Protein AF-A0A3A8ICN8-F1 (afdb_monomer_lite)

Sequence (338 aa):
MVHGEGKSIIVPDVLFLGESGDKWFQPLAFMPCLLLKTEDDVFGTVWIDIAGGATVRVNFRSSGLIGAFADGSQLFRCAILGPADVESYATGDAYGVSSGCPMLRLFHHANEEAISGIKTDSSFRPSTWNIQGNKTLANVGYAYLTSLDRIKCDEDLKRIAMASDRKIHLQVDGFAPPFLLLPGWEETYRNQILTLEVYRQSTQERQFTLPLAVEAAAVSPAHLFFHRPTTGIPFYEVCHPFIFRVGVQAGERIHFAQGEVRLLPLKAKFFDYVVVGDAQTTKGLAAPYDEEDTDQIMKIERLPEGKTMLDFWFENGNADLFSGKPLEWMHFGPSRTS

Radius of gyration: 20.04 Å; chains: 1; bounding box: 54×50×52 Å

Structure (mmCIF, N/CA/C/O backbone):
data_AF-A0A3A8ICN8-F1
#
_entry.id   AF-A0A3A8ICN8-F1
#
loop_
_atom_site.group_PDB
_atom_site.id
_atom_site.type_symbol
_atom_site.label_atom_id
_atom_site.label_alt_id
_atom_site.label_comp_id
_atom_site.label_asym_id
_atom_site.label_entity_id
_atom_site.label_seq_id
_atom_site.pdbx_PDB_ins_code
_atom_site.Cartn_x
_atom_site.Cartn_y
_atom_site.Cartn_z
_atom_site.occupancy
_atom_site.B_iso_or_equiv
_atom_site.auth_seq_id
_atom_site.auth_comp_id
_atom_site.auth_asym_id
_atom_site.auth_atom_id
_atom_site.pdbx_PDB_model_num
ATOM 1 N N . MET A 1 1 ? 5.508 -11.099 -4.239 1.00 93.62 1 MET A N 1
ATOM 2 C CA . MET A 1 1 ? 5.434 -10.975 -5.718 1.00 93.62 1 MET A CA 1
ATOM 3 C C . MET A 1 1 ? 4.000 -11.227 -6.151 1.00 93.62 1 MET A C 1
ATOM 5 O O . MET A 1 1 ? 3.328 -12.024 -5.505 1.00 93.62 1 MET A O 1
ATOM 9 N N . VAL A 1 2 ? 3.531 -10.549 -7.199 1.00 96.31 2 VAL A N 1
ATOM 10 C CA . VAL A 1 2 ? 2.167 -10.711 -7.723 1.00 96.31 2 VAL A CA 1
ATOM 11 C C . VAL A 1 2 ? 2.173 -10.922 -9.239 1.00 96.31 2 VAL A C 1
ATOM 13 O O . VAL A 1 2 ? 3.054 -10.415 -9.939 1.00 96.31 2 VAL A O 1
ATOM 16 N N . HIS A 1 3 ? 1.184 -11.659 -9.742 1.00 96.25 3 HIS A N 1
ATOM 17 C CA . HIS A 1 3 ? 1.052 -12.076 -11.141 1.00 96.25 3 HIS A CA 1
ATOM 18 C C . HIS A 1 3 ? -0.240 -11.547 -11.746 1.00 96.25 3 HIS A C 1
ATOM 20 O O . HIS A 1 3 ? -1.298 -11.686 -11.149 1.00 96.25 3 HIS A O 1
ATOM 26 N N . GLY A 1 4 ? -0.165 -10.968 -12.934 1.00 93.88 4 GLY A N 1
ATOM 27 C CA . GLY A 1 4 ? -1.310 -10.567 -13.743 1.00 93.88 4 GLY A CA 1
ATOM 28 C C . GLY A 1 4 ? -1.201 -11.185 -15.129 1.00 93.88 4 GLY A C 1
ATOM 29 O O . GLY A 1 4 ? -0.237 -11.890 -15.438 1.00 93.88 4 GLY A O 1
ATOM 30 N N . GLU A 1 5 ? -2.165 -10.893 -15.991 1.00 89.44 5 GLU A N 1
ATOM 31 C CA . GLU A 1 5 ? -2.099 -11.343 -17.378 1.00 89.44 5 GLU A CA 1
ATOM 32 C C . GLU A 1 5 ? -0.860 -10.755 -18.081 1.00 89.44 5 GLU A C 1
ATOM 34 O O . GLU A 1 5 ? -0.667 -9.539 -18.141 1.00 89.44 5 GLU A O 1
ATOM 39 N N . GLY A 1 6 ? 0.028 -11.635 -18.556 1.00 88.50 6 GLY A N 1
ATOM 40 C CA . GLY A 1 6 ? 1.236 -11.270 -19.302 1.00 88.50 6 GLY A CA 1
ATOM 41 C C . GLY A 1 6 ? 2.337 -10.555 -18.506 1.00 88.50 6 GLY A C 1
ATOM 42 O O . GLY A 1 6 ? 3.334 -10.149 -19.102 1.00 88.50 6 GLY A O 1
ATOM 43 N N . LYS A 1 7 ? 2.199 -10.380 -17.183 1.00 91.44 7 LYS A N 1
ATOM 44 C CA . LYS A 1 7 ? 3.198 -9.671 -16.366 1.00 91.44 7 LYS A CA 1
ATOM 45 C C . LYS A 1 7 ? 3.246 -10.151 -14.921 1.00 91.44 7 LYS A C 1
ATOM 47 O O . LYS A 1 7 ? 2.255 -10.590 -14.350 1.00 91.44 7 LYS A O 1
ATOM 52 N N . SER A 1 8 ? 4.404 -9.974 -14.302 1.00 94.56 8 SER A N 1
ATOM 53 C CA . SER A 1 8 ? 4.623 -10.208 -12.874 1.00 94.56 8 SER A CA 1
ATOM 54 C C . SER A 1 8 ? 5.372 -9.017 -12.292 1.00 94.56 8 SER A C 1
ATOM 56 O O . SER A 1 8 ? 6.144 -8.382 -13.009 1.00 94.56 8 SER A O 1
ATOM 58 N N . ILE A 1 9 ? 5.154 -8.695 -11.019 1.00 95.56 9 ILE A N 1
ATOM 59 C CA . ILE A 1 9 ? 5.889 -7.621 -10.339 1.00 95.56 9 ILE A CA 1
ATOM 60 C C . ILE A 1 9 ? 6.261 -8.008 -8.909 1.00 95.56 9 ILE A C 1
ATOM 62 O O . ILE A 1 9 ? 5.543 -8.736 -8.217 1.00 95.56 9 ILE A O 1
ATOM 66 N N . ILE A 1 10 ? 7.394 -7.481 -8.452 1.00 96.25 10 ILE A N 1
ATOM 67 C CA . ILE A 1 10 ? 7.776 -7.484 -7.042 1.00 96.25 10 ILE A CA 1
ATOM 68 C C . ILE A 1 10 ? 7.276 -6.172 -6.446 1.00 96.25 10 ILE A C 1
ATOM 70 O O . ILE A 1 10 ? 7.667 -5.103 -6.907 1.00 96.25 10 ILE A O 1
ATOM 74 N N . VAL A 1 11 ? 6.392 -6.275 -5.457 1.00 97.25 11 VAL A N 1
ATOM 75 C CA . VAL A 1 11 ? 5.813 -5.125 -4.760 1.00 97.25 11 VAL A CA 1
ATOM 76 C C . VAL A 1 11 ? 6.612 -4.916 -3.474 1.00 97.25 11 VAL A C 1
ATOM 78 O O . VAL A 1 11 ? 6.642 -5.836 -2.652 1.00 97.25 11 VAL A O 1
ATOM 81 N N . PRO A 1 12 ? 7.299 -3.775 -3.300 1.00 96.62 12 PRO A N 1
ATOM 82 C CA . PRO A 1 12 ? 7.855 -3.411 -2.009 1.00 96.62 12 PRO A CA 1
ATOM 83 C C . PRO A 1 12 ? 6.706 -3.045 -1.069 1.00 96.62 12 PRO A C 1
ATOM 85 O O . PRO A 1 12 ? 5.908 -2.170 -1.389 1.00 96.62 12 PRO A O 1
ATOM 88 N N . ASP A 1 13 ? 6.627 -3.728 0.068 1.00 93.94 13 ASP A N 1
ATOM 89 C CA . ASP A 1 13 ? 5.552 -3.519 1.042 1.00 93.94 13 ASP A CA 1
ATOM 90 C C . ASP A 1 13 ? 5.973 -2.505 2.115 1.00 93.94 13 ASP A C 1
ATOM 92 O O . ASP A 1 13 ? 5.433 -1.407 2.194 1.00 93.94 13 ASP A O 1
ATOM 96 N N . VAL A 1 14 ? 7.039 -2.816 2.862 1.00 95.31 14 VAL A N 1
ATOM 97 C CA . VAL A 1 14 ? 7.647 -1.933 3.869 1.00 95.31 14 VAL A CA 1
ATOM 98 C C . VAL A 1 14 ? 9.173 -2.026 3.803 1.00 95.31 14 VAL A C 1
ATOM 100 O O . VAL A 1 14 ? 9.730 -3.100 3.565 1.00 95.31 14 VAL A O 1
ATOM 103 N N . LEU A 1 15 ? 9.869 -0.908 4.033 1.00 95.75 15 LEU A N 1
ATOM 104 C CA . LEU A 1 15 ? 11.330 -0.874 4.176 1.00 95.75 15 LEU A CA 1
ATOM 105 C C . LEU A 1 15 ? 11.710 -0.606 5.631 1.00 95.75 15 LEU A C 1
ATOM 107 O O . LEU A 1 15 ? 11.359 0.445 6.150 1.00 95.75 15 LEU A O 1
ATOM 111 N N . PHE A 1 16 ? 12.472 -1.497 6.264 1.00 95.25 16 PHE A N 1
ATOM 112 C CA . PHE A 1 16 ? 12.988 -1.302 7.626 1.00 95.25 16 PHE A CA 1
ATOM 113 C C . PHE A 1 16 ? 14.399 -0.702 7.600 1.00 95.25 16 PHE A C 1
ATOM 115 O O . PHE A 1 16 ? 15.209 -1.053 6.739 1.00 95.25 16 PHE A O 1
ATOM 122 N N . LEU A 1 17 ? 14.692 0.203 8.536 1.00 91.62 17 LEU A N 1
ATOM 123 C CA . LEU A 1 17 ? 15.942 0.963 8.595 1.00 91.62 17 LEU A CA 1
ATOM 124 C C . LEU A 1 17 ? 16.823 0.568 9.771 1.00 91.62 17 LEU A C 1
ATOM 126 O O . LEU A 1 17 ? 16.342 0.258 10.857 1.00 91.62 17 LEU A O 1
ATOM 130 N N . GLY A 1 18 ? 18.132 0.677 9.552 1.00 82.25 18 GLY A N 1
ATOM 131 C CA . GLY A 1 18 ? 19.139 0.372 10.560 1.00 82.25 18 GLY A CA 1
ATOM 132 C C . GLY A 1 18 ? 19.302 -1.129 10.804 1.00 82.25 18 GLY A C 1
ATOM 133 O O . GLY A 1 18 ? 18.546 -1.960 10.304 1.00 82.25 18 GLY A O 1
ATOM 134 N N . GLU A 1 19 ? 20.322 -1.490 11.580 1.00 75.12 19 GLU A N 1
ATOM 135 C CA . GLU A 1 19 ? 20.564 -2.891 11.952 1.00 75.12 19 GLU A CA 1
ATOM 136 C C . GLU A 1 19 ? 19.469 -3.448 12.874 1.00 75.12 19 GLU A C 1
ATOM 138 O O . GLU A 1 19 ? 19.190 -4.646 12.847 1.00 75.12 19 GLU A O 1
ATOM 143 N N . SER A 1 20 ? 18.842 -2.577 13.672 1.00 80.31 20 SER A N 1
ATOM 144 C CA . SER A 1 20 ? 17.722 -2.900 14.561 1.00 80.31 20 SER A CA 1
ATOM 145 C C . SER A 1 20 ? 16.376 -2.979 13.837 1.00 80.31 20 SER A C 1
ATOM 147 O O . SER A 1 20 ? 15.465 -3.623 14.358 1.00 80.31 20 SER A O 1
ATOM 149 N N . GLY A 1 21 ? 16.234 -2.345 12.666 1.00 85.88 21 GLY A N 1
ATOM 150 C CA . GLY A 1 21 ? 14.955 -2.255 11.961 1.00 85.88 21 GLY A CA 1
ATOM 151 C C . GLY A 1 21 ? 13.900 -1.431 12.710 1.00 85.88 21 GLY A C 1
ATOM 152 O O . GLY A 1 21 ? 12.713 -1.693 12.556 1.00 85.88 21 GLY A O 1
ATOM 153 N N . ASP A 1 22 ? 14.308 -0.491 13.566 1.00 91.25 22 ASP A N 1
ATOM 154 C CA . ASP A 1 22 ? 13.422 0.216 14.507 1.00 91.25 22 ASP A CA 1
ATOM 155 C C . ASP A 1 22 ? 12.626 1.376 13.891 1.00 91.25 22 ASP A C 1
ATOM 157 O O . ASP A 1 22 ? 11.715 1.918 14.516 1.00 91.25 22 ASP A O 1
ATOM 161 N N . LYS A 1 23 ? 12.937 1.733 12.648 1.00 94.25 23 LYS A N 1
ATOM 162 C CA . LYS A 1 23 ? 12.185 2.679 11.825 1.00 94.25 23 LYS A CA 1
ATOM 163 C C . LYS A 1 23 ? 11.819 2.035 10.505 1.00 94.25 23 LYS A C 1
ATOM 165 O O . LYS A 1 23 ? 12.489 1.108 10.046 1.00 94.25 23 LYS A O 1
ATOM 170 N N . TRP A 1 24 ? 10.794 2.568 9.855 1.00 96.19 24 TRP A N 1
ATOM 171 C CA . TRP A 1 24 ? 10.385 2.079 8.547 1.00 96.19 24 TRP A CA 1
ATOM 172 C C . TRP A 1 24 ? 9.926 3.185 7.597 1.00 96.19 24 TRP A C 1
ATOM 174 O O . TRP A 1 24 ? 9.500 4.259 8.026 1.00 96.19 24 TRP A O 1
ATOM 184 N N . PHE A 1 25 ? 10.006 2.907 6.296 1.00 96.00 25 PHE A N 1
ATOM 185 C CA . PHE A 1 25 ? 9.388 3.700 5.238 1.00 96.00 25 PHE A CA 1
ATOM 186 C C . PHE A 1 25 ? 8.193 2.972 4.649 1.00 96.00 25 PHE A C 1
ATOM 188 O O . PHE A 1 25 ? 8.284 1.788 4.317 1.00 96.00 25 PHE A O 1
ATOM 195 N N . GLN A 1 26 ? 7.125 3.730 4.436 1.00 96.31 26 GLN A N 1
ATOM 196 C CA . GLN A 1 26 ? 6.058 3.379 3.524 1.00 96.31 26 GLN A CA 1
ATOM 197 C C . GLN A 1 26 ? 6.474 3.737 2.089 1.00 96.31 26 GLN A C 1
ATOM 199 O O . GLN A 1 26 ? 6.712 4.919 1.813 1.00 96.31 26 GLN A O 1
ATOM 204 N N . PRO A 1 27 ? 6.532 2.767 1.163 1.00 97.31 27 PRO A N 1
ATOM 205 C CA . PRO A 1 27 ? 6.616 3.047 -0.265 1.00 97.31 27 PRO A CA 1
ATOM 206 C C . PRO A 1 27 ? 5.438 3.917 -0.726 1.00 97.31 27 PRO A C 1
ATOM 208 O O . PRO A 1 27 ? 4.285 3.623 -0.404 1.00 97.31 27 PRO A O 1
ATOM 211 N N . LEU A 1 28 ? 5.730 4.980 -1.480 1.00 97.62 28 LEU A N 1
ATOM 212 C CA . LEU A 1 28 ? 4.725 5.846 -2.111 1.00 97.62 28 LEU A CA 1
ATOM 213 C C . LEU A 1 28 ? 4.564 5.508 -3.593 1.00 97.62 28 LEU A C 1
ATOM 215 O O . LEU A 1 28 ? 3.453 5.316 -4.070 1.00 97.62 28 LEU A O 1
ATOM 219 N N . ALA A 1 29 ? 5.679 5.383 -4.304 1.00 98.00 29 ALA A N 1
ATOM 220 C CA . ALA A 1 29 ? 5.737 4.904 -5.676 1.00 98.00 29 ALA A CA 1
ATOM 221 C C . ALA A 1 29 ? 7.022 4.100 -5.883 1.00 98.00 29 ALA A C 1
ATOM 223 O O . ALA A 1 29 ? 7.972 4.227 -5.112 1.00 98.00 29 ALA A O 1
ATOM 224 N N . PHE A 1 30 ? 7.064 3.238 -6.892 1.00 98.25 30 PHE A N 1
ATOM 225 C CA . PHE A 1 30 ? 8.238 2.428 -7.181 1.00 98.25 30 PHE A CA 1
ATOM 226 C C . PHE A 1 30 ? 8.353 2.040 -8.654 1.00 98.25 30 PHE A C 1
ATOM 228 O O . PHE A 1 30 ? 7.369 1.872 -9.379 1.00 98.25 30 PHE A O 1
ATOM 235 N N . MET A 1 31 ? 9.596 1.858 -9.089 1.00 97.50 31 MET A N 1
ATOM 236 C CA . MET A 1 31 ? 9.920 1.345 -10.420 1.00 97.50 31 MET A CA 1
ATOM 237 C C . MET A 1 31 ? 9.829 -0.187 -10.459 1.00 97.50 31 MET A C 1
ATOM 239 O O . MET A 1 31 ? 10.030 -0.839 -9.434 1.00 97.50 31 MET A O 1
ATOM 243 N N . PRO A 1 32 ? 9.606 -0.800 -11.636 1.00 95.19 32 PRO A N 1
ATOM 244 C CA . PRO A 1 32 ? 9.759 -2.239 -11.803 1.00 95.19 32 PRO A CA 1
ATOM 245 C C . PRO A 1 32 ? 11.123 -2.720 -11.292 1.00 95.19 32 PRO A C 1
ATOM 247 O O . PRO A 1 32 ? 12.151 -2.086 -11.537 1.00 95.19 32 PRO A O 1
ATOM 250 N N . CYS A 1 33 ? 11.133 -3.849 -10.583 1.00 96.38 33 CYS A N 1
ATOM 251 C CA . CYS A 1 33 ? 12.367 -4.409 -10.048 1.00 96.38 33 CYS A CA 1
ATOM 252 C C . CYS A 1 33 ? 13.272 -4.910 -11.185 1.00 96.38 33 CYS A C 1
ATOM 254 O O . CYS A 1 33 ? 12.853 -5.714 -12.019 1.00 96.38 33 CYS A O 1
ATOM 256 N N . LEU A 1 34 ? 14.520 -4.444 -11.201 1.00 96.38 34 LEU A N 1
ATOM 257 C CA . LEU A 1 34 ? 15.568 -4.966 -12.067 1.00 96.38 34 LEU A CA 1
ATOM 258 C C . LEU A 1 34 ? 16.125 -6.244 -11.442 1.00 96.38 34 LEU A C 1
ATOM 260 O O . LEU A 1 34 ? 16.617 -6.210 -10.314 1.00 96.38 34 LEU A O 1
ATOM 264 N N . LEU A 1 35 ? 16.091 -7.339 -12.197 1.00 96.50 35 LEU A N 1
ATOM 265 C CA . LEU A 1 35 ? 16.601 -8.633 -11.763 1.00 96.50 35 LEU A CA 1
ATOM 266 C C . LEU A 1 35 ? 17.843 -9.035 -12.557 1.00 96.50 35 LEU A C 1
ATOM 268 O O . LEU A 1 35 ? 17.850 -8.976 -13.787 1.00 96.50 35 LEU A O 1
ATOM 272 N N . LEU A 1 36 ? 18.872 -9.492 -11.850 1.00 96.88 36 LEU A N 1
ATOM 273 C CA . LEU A 1 36 ? 20.100 -10.032 -12.425 1.00 96.88 36 LEU A CA 1
ATOM 274 C C . LEU A 1 36 ? 20.405 -11.380 -11.774 1.00 96.88 36 LEU A C 1
ATOM 276 O O . LEU A 1 36 ? 20.550 -11.457 -10.559 1.00 96.88 36 LEU A O 1
ATOM 280 N N . LYS A 1 37 ? 20.547 -12.431 -12.581 1.00 96.56 37 LYS A N 1
ATOM 281 C CA . LYS A 1 37 ? 20.967 -13.755 -12.112 1.00 96.56 37 LYS A CA 1
ATOM 282 C C . LYS A 1 37 ? 22.451 -13.971 -12.396 1.00 96.56 37 LYS A C 1
ATOM 284 O O . LYS A 1 37 ? 22.894 -13.749 -13.522 1.00 96.56 37 LYS A O 1
ATOM 289 N N . THR A 1 38 ? 23.196 -14.406 -11.387 1.00 95.12 38 THR A N 1
ATOM 290 C CA . THR A 1 38 ? 24.563 -14.924 -11.524 1.00 95.12 38 THR A CA 1
ATOM 291 C C . THR A 1 38 ? 24.557 -16.446 -11.353 1.00 95.12 38 THR A C 1
ATOM 293 O O . THR A 1 38 ? 23.493 -17.058 -11.245 1.00 95.12 38 THR A O 1
ATOM 296 N N . GLU A 1 39 ? 25.732 -17.078 -11.374 1.00 91.38 39 GLU A N 1
ATOM 297 C CA . GLU A 1 39 ? 25.850 -18.519 -11.109 1.00 91.38 39 GLU A CA 1
ATOM 298 C C . GLU A 1 39 ? 25.416 -18.878 -9.677 1.00 91.38 39 GLU A C 1
ATOM 300 O O . GLU A 1 39 ? 24.777 -19.910 -9.482 1.00 91.38 39 GLU A O 1
ATOM 305 N N . ASP A 1 40 ? 25.692 -17.996 -8.710 1.00 92.44 40 ASP A N 1
ATOM 306 C CA . ASP A 1 40 ? 25.530 -18.277 -7.278 1.00 92.44 40 ASP A CA 1
ATOM 307 C C . ASP A 1 40 ? 24.321 -17.589 -6.620 1.00 92.44 40 ASP A C 1
ATOM 309 O O . ASP A 1 40 ? 23.928 -17.974 -5.520 1.00 92.44 40 ASP A O 1
ATOM 313 N N . ASP A 1 41 ? 23.758 -16.534 -7.224 1.00 95.75 41 ASP A N 1
ATOM 314 C CA . ASP A 1 41 ? 22.758 -15.688 -6.558 1.00 95.75 41 ASP A CA 1
ATOM 315 C C . ASP A 1 41 ? 21.837 -14.970 -7.559 1.00 95.75 41 ASP A C 1
ATOM 317 O O . ASP A 1 41 ? 22.134 -14.838 -8.754 1.00 95.75 41 ASP A O 1
ATOM 321 N N . VAL A 1 42 ? 20.718 -14.452 -7.058 1.00 97.31 42 VAL A N 1
ATOM 322 C CA . VAL A 1 42 ? 19.825 -13.571 -7.813 1.00 97.31 42 VAL A CA 1
ATOM 323 C C . VAL A 1 42 ? 19.742 -12.225 -7.115 1.00 97.31 42 VAL A C 1
ATOM 325 O O . VAL A 1 42 ? 19.358 -12.145 -5.956 1.00 97.31 42 VAL A O 1
ATOM 328 N N . PHE A 1 43 ? 20.056 -11.153 -7.835 1.00 97.88 43 PHE A N 1
ATOM 329 C CA . PHE A 1 43 ? 20.039 -9.779 -7.346 1.00 97.88 43 PHE A CA 1
ATOM 330 C C . PHE A 1 43 ? 18.779 -9.057 -7.814 1.00 97.88 43 PHE A C 1
ATOM 332 O O . PHE A 1 43 ? 18.404 -9.146 -8.983 1.00 97.88 43 PHE A O 1
ATOM 339 N N . GLY A 1 44 ? 18.168 -8.307 -6.902 1.00 98.06 44 GLY A N 1
ATOM 340 C CA . GLY A 1 44 ? 17.078 -7.384 -7.169 1.00 98.06 44 GLY A CA 1
ATOM 341 C C . GLY A 1 44 ? 17.474 -5.951 -6.830 1.00 98.06 44 GLY A C 1
ATOM 342 O O . GLY A 1 44 ? 18.036 -5.684 -5.766 1.00 98.06 44 GLY A O 1
ATOM 343 N N . THR A 1 45 ? 17.146 -5.022 -7.722 1.00 98.44 45 THR A N 1
ATOM 344 C CA . THR A 1 45 ? 17.236 -3.580 -7.470 1.00 98.44 45 THR A CA 1
ATOM 345 C C . THR A 1 45 ? 15.885 -2.934 -7.730 1.00 98.44 45 THR A C 1
ATOM 347 O O . THR A 1 45 ? 15.268 -3.166 -8.768 1.00 98.44 45 THR A O 1
ATOM 350 N N . VAL A 1 46 ? 15.427 -2.099 -6.802 1.00 98.12 46 VAL A N 1
ATOM 351 C CA . VAL A 1 46 ? 14.198 -1.313 -6.948 1.00 98.12 46 VAL A CA 1
ATOM 352 C C . VAL A 1 46 ? 14.437 0.122 -6.483 1.00 98.12 46 VAL A C 1
ATOM 354 O O . VAL A 1 46 ? 15.195 0.363 -5.543 1.00 98.12 46 VAL A O 1
ATOM 357 N N . TRP A 1 47 ? 13.814 1.079 -7.166 1.00 98.25 47 TRP A N 1
ATOM 358 C CA . TRP A 1 47 ? 13.788 2.486 -6.770 1.00 98.25 47 TRP A CA 1
ATOM 359 C C . TRP A 1 47 ? 12.414 2.793 -6.212 1.00 98.25 47 TRP A C 1
ATOM 361 O O . TRP A 1 47 ? 11.418 2.420 -6.832 1.00 98.25 47 TRP A O 1
ATOM 371 N N . ILE A 1 48 ? 12.382 3.416 -5.040 1.00 98.44 48 ILE A N 1
ATOM 372 C CA . ILE A 1 48 ? 11.170 3.623 -4.256 1.00 98.44 48 ILE A CA 1
ATOM 373 C C . ILE A 1 48 ? 11.139 5.075 -3.798 1.00 98.44 48 ILE A C 1
ATOM 375 O O . ILE A 1 48 ? 12.072 5.536 -3.141 1.00 98.44 48 ILE A O 1
ATOM 379 N N . ASP A 1 49 ? 10.061 5.769 -4.126 1.00 98.00 49 ASP A N 1
ATOM 380 C CA . ASP A 1 49 ? 9.749 7.079 -3.579 1.00 98.00 49 ASP A CA 1
ATOM 381 C C . ASP A 1 49 ? 9.204 6.923 -2.159 1.00 98.00 49 ASP A C 1
ATOM 383 O O . ASP A 1 49 ? 8.353 6.072 -1.880 1.00 98.00 49 ASP A O 1
ATOM 387 N N . ILE A 1 50 ? 9.719 7.755 -1.261 1.00 96.44 50 ILE A N 1
ATOM 388 C CA . ILE A 1 50 ? 9.364 7.819 0.155 1.00 96.44 50 ILE A CA 1
ATOM 389 C C . ILE A 1 50 ? 8.890 9.237 0.502 1.00 96.44 50 ILE A C 1
ATOM 391 O O . ILE A 1 50 ? 8.861 10.140 -0.340 1.00 96.44 50 ILE A O 1
ATOM 395 N N . ALA A 1 51 ? 8.490 9.446 1.757 1.00 91.81 51 ALA A N 1
ATOM 396 C CA . ALA A 1 51 ? 8.052 10.753 2.240 1.00 91.81 51 ALA A CA 1
ATOM 397 C C . ALA A 1 51 ? 9.079 11.867 1.951 1.00 91.81 51 ALA A C 1
ATOM 399 O O . ALA A 1 51 ? 10.263 11.617 1.751 1.00 91.81 51 ALA A O 1
ATOM 400 N N . GLY A 1 52 ? 8.617 13.121 1.922 1.00 88.69 52 GLY A N 1
ATOM 401 C CA . GLY A 1 52 ? 9.487 14.286 1.709 1.00 88.69 52 GLY A CA 1
ATOM 402 C C . GLY A 1 52 ? 10.010 14.462 0.277 1.00 88.69 52 GLY A C 1
ATOM 403 O O . GLY A 1 52 ? 10.885 15.295 0.065 1.00 88.69 52 GLY A O 1
ATOM 404 N N . GLY A 1 53 ? 9.481 13.713 -0.698 1.00 91.00 53 GLY A N 1
ATOM 405 C CA . GLY A 1 53 ? 9.892 13.802 -2.105 1.00 91.00 53 GLY A CA 1
ATOM 406 C C . GLY A 1 53 ? 11.257 13.170 -2.390 1.00 91.00 53 GLY A C 1
ATOM 407 O O . GLY A 1 53 ? 11.882 13.497 -3.396 1.00 91.00 53 GLY A O 1
ATOM 408 N N . ALA A 1 54 ? 11.738 12.303 -1.495 1.00 95.62 54 ALA A N 1
ATOM 409 C CA . ALA A 1 54 ? 12.988 11.576 -1.662 1.00 95.62 54 ALA A CA 1
ATOM 410 C C . ALA A 1 54 ? 12.754 10.222 -2.348 1.00 95.62 54 ALA A C 1
ATOM 412 O O . ALA A 1 54 ? 11.721 9.585 -2.155 1.00 95.62 54 ALA A O 1
ATOM 413 N N . THR A 1 55 ? 13.762 9.750 -3.081 1.00 97.25 55 THR A N 1
ATOM 414 C CA . THR A 1 55 ? 13.792 8.411 -3.683 1.00 97.25 55 THR A CA 1
ATOM 415 C C . THR A 1 55 ? 14.966 7.633 -3.104 1.00 97.25 55 THR A C 1
ATOM 417 O O . THR A 1 55 ? 16.089 8.141 -3.041 1.00 97.25 55 THR A O 1
ATOM 420 N N . VAL A 1 56 ? 14.733 6.381 -2.724 1.00 97.88 56 VAL A N 1
ATOM 421 C CA . VAL A 1 56 ? 15.775 5.450 -2.286 1.00 97.88 56 VAL A CA 1
ATOM 422 C C . VAL A 1 56 ? 15.955 4.333 -3.303 1.00 97.88 56 VAL A C 1
ATOM 424 O O . VAL A 1 56 ? 15.007 3.885 -3.945 1.00 97.88 56 VAL A O 1
ATOM 427 N N . ARG A 1 57 ? 17.189 3.851 -3.440 1.00 98.31 57 ARG A N 1
ATOM 428 C CA . ARG A 1 57 ? 17.510 2.636 -4.190 1.00 98.31 57 ARG A CA 1
ATOM 429 C C . ARG A 1 57 ? 17.735 1.496 -3.210 1.00 98.31 57 ARG A C 1
ATOM 431 O O . ARG A 1 57 ? 18.635 1.574 -2.375 1.00 98.31 57 ARG A O 1
ATOM 438 N N . VAL A 1 58 ? 16.967 0.427 -3.355 1.00 98.25 58 VAL A N 1
ATOM 439 C CA . VAL A 1 58 ? 17.047 -0.769 -2.518 1.00 98.25 58 VAL A CA 1
ATOM 440 C C . VAL A 1 58 ? 17.637 -1.906 -3.336 1.00 98.25 58 VAL A C 1
ATOM 442 O O . VAL A 1 58 ? 17.095 -2.280 -4.374 1.00 98.25 58 VAL A O 1
ATOM 445 N N . ASN A 1 59 ? 18.753 -2.450 -2.860 1.00 98.31 59 ASN A N 1
ATOM 446 C CA . ASN A 1 59 ? 19.389 -3.636 -3.419 1.00 98.31 59 ASN A CA 1
ATOM 447 C C . ASN A 1 59 ? 19.221 -4.809 -2.458 1.00 98.31 59 ASN A C 1
ATOM 449 O O . ASN A 1 59 ? 19.476 -4.670 -1.262 1.00 98.31 59 ASN A O 1
ATOM 453 N N . PHE A 1 60 ? 18.841 -5.963 -2.983 1.00 97.50 60 PHE A N 1
ATOM 454 C CA . PHE A 1 60 ? 18.630 -7.189 -2.223 1.00 97.50 60 PHE A CA 1
ATOM 455 C C . PHE A 1 60 ? 18.973 -8.399 -3.091 1.00 97.50 60 PHE A C 1
ATOM 457 O O . PHE A 1 60 ? 19.222 -8.264 -4.289 1.00 97.50 60 PHE A O 1
ATOM 464 N N . ARG A 1 61 ? 19.065 -9.577 -2.480 1.00 97.50 61 ARG A N 1
ATOM 465 C CA . ARG A 1 61 ? 19.496 -10.802 -3.164 1.00 97.50 61 ARG A CA 1
ATOM 466 C C . ARG A 1 61 ? 18.826 -12.037 -2.583 1.00 97.50 61 ARG A C 1
ATOM 468 O O . ARG A 1 61 ? 18.401 -11.974 -1.428 1.00 97.50 61 ARG A O 1
ATOM 475 N N . SER A 1 62 ? 18.740 -13.136 -3.332 1.00 96.94 62 SER A N 1
ATOM 476 C CA . SER A 1 62 ? 18.044 -14.343 -2.868 1.00 96.94 62 SER A CA 1
ATOM 477 C C . SER A 1 62 ? 18.717 -14.931 -1.630 1.00 96.94 62 SER A C 1
ATOM 479 O O . SER A 1 62 ? 18.039 -15.207 -0.641 1.00 96.94 62 SER A O 1
ATOM 481 N N . SER A 1 63 ? 20.053 -14.948 -1.591 1.00 95.88 63 SER A N 1
ATOM 482 C CA . SER A 1 63 ? 20.825 -15.339 -0.397 1.00 95.88 63 SER A CA 1
ATOM 483 C C . SER A 1 63 ? 20.614 -14.437 0.835 1.00 95.88 63 SER A C 1
ATOM 485 O O . SER A 1 63 ? 21.049 -14.763 1.939 1.00 95.88 63 SER A O 1
ATOM 487 N N . GLY A 1 64 ? 19.964 -13.281 0.665 1.00 94.88 64 GLY A N 1
ATOM 488 C CA . GLY A 1 64 ? 19.655 -12.319 1.720 1.00 94.88 64 GLY A CA 1
ATOM 489 C C . GLY A 1 64 ? 18.303 -12.531 2.400 1.00 94.88 64 GLY A C 1
ATOM 490 O O . GLY A 1 64 ? 17.911 -11.665 3.181 1.00 94.88 64 GLY A O 1
ATOM 491 N N . LEU A 1 65 ? 17.572 -13.610 2.102 1.00 94.62 65 LEU A N 1
ATOM 492 C CA . LEU A 1 65 ? 16.289 -13.904 2.744 1.00 94.62 65 LEU A CA 1
ATOM 493 C C . LEU A 1 65 ? 16.459 -14.039 4.269 1.00 94.62 65 LEU A C 1
ATOM 495 O O . LEU A 1 65 ? 17.284 -14.812 4.751 1.00 94.62 65 LEU A O 1
ATOM 499 N N . ILE A 1 66 ? 15.655 -13.292 5.024 1.00 92.25 66 ILE A N 1
ATOM 500 C CA . ILE A 1 66 ? 15.572 -13.359 6.490 1.00 92.25 66 ILE A CA 1
ATOM 501 C C . ILE A 1 66 ? 14.377 -14.221 6.908 1.00 92.25 66 ILE A C 1
ATOM 503 O O . ILE A 1 66 ? 14.496 -15.030 7.824 1.00 92.25 66 ILE A O 1
ATOM 507 N N . GLY A 1 67 ? 13.230 -14.063 6.241 1.00 91.62 67 GLY A N 1
ATOM 508 C CA . GLY A 1 67 ? 12.014 -14.800 6.577 1.00 91.62 67 GLY A CA 1
ATOM 509 C C . GLY A 1 67 ? 10.960 -14.754 5.477 1.00 91.62 67 GLY A C 1
ATOM 510 O O . GLY A 1 67 ? 10.942 -13.836 4.659 1.00 91.62 67 GLY A O 1
ATOM 511 N N . ALA A 1 68 ? 10.085 -15.755 5.469 1.00 93.50 68 ALA A N 1
ATOM 512 C CA . ALA A 1 68 ? 8.913 -15.839 4.606 1.00 93.50 68 ALA A CA 1
ATOM 513 C C . ALA A 1 68 ? 7.659 -15.957 5.478 1.00 93.50 68 ALA A C 1
ATOM 515 O O . ALA A 1 68 ? 7.683 -16.654 6.495 1.00 93.50 68 ALA A O 1
ATOM 516 N N . PHE A 1 69 ? 6.584 -15.276 5.091 1.00 91.69 69 PHE A N 1
ATOM 517 C CA . PHE A 1 69 ? 5.385 -15.147 5.914 1.00 91.69 69 PHE A CA 1
ATOM 518 C C . PHE A 1 69 ? 4.144 -15.727 5.233 1.00 91.69 69 PHE A C 1
ATOM 520 O O . PHE A 1 69 ? 4.119 -16.003 4.032 1.00 91.69 69 PHE A O 1
ATOM 527 N N . ALA A 1 70 ? 3.104 -15.962 6.037 1.00 87.38 70 ALA A N 1
ATOM 528 C CA . ALA A 1 70 ? 1.902 -16.680 5.618 1.00 87.38 70 ALA A CA 1
ATOM 529 C C . ALA A 1 70 ? 1.067 -15.936 4.561 1.00 87.38 70 ALA A C 1
ATOM 531 O O . ALA A 1 70 ? 0.313 -16.576 3.828 1.00 87.38 70 ALA A O 1
ATOM 532 N N . ASP A 1 71 ? 1.207 -14.616 4.474 1.00 88.94 71 ASP A N 1
ATOM 533 C CA . ASP A 1 71 ? 0.594 -13.742 3.468 1.00 88.94 71 ASP A CA 1
ATOM 534 C C . ASP A 1 71 ? 1.317 -13.789 2.103 1.00 88.94 71 ASP A C 1
ATOM 536 O O . ASP A 1 71 ? 0.870 -13.171 1.141 1.00 88.94 71 ASP A O 1
ATOM 540 N N . GLY A 1 72 ? 2.423 -14.537 1.994 1.00 91.50 72 GLY A N 1
ATOM 541 C CA . GLY A 1 72 ? 3.251 -14.623 0.788 1.00 91.50 72 GLY A CA 1
ATOM 542 C C . GLY A 1 72 ? 4.326 -13.536 0.691 1.00 91.50 72 GLY A C 1
ATOM 543 O O . GLY A 1 72 ? 5.074 -13.503 -0.293 1.00 91.50 72 GLY A O 1
ATOM 544 N N . SER A 1 73 ? 4.443 -12.661 1.693 1.00 94.38 73 SER A N 1
ATOM 545 C CA . SER A 1 73 ? 5.531 -11.690 1.772 1.00 94.38 73 SER A CA 1
ATOM 546 C C . SER A 1 73 ? 6.840 -12.352 2.226 1.00 94.38 73 SER A C 1
ATOM 548 O O . SER A 1 73 ? 6.873 -13.436 2.821 1.00 94.38 73 SER A O 1
ATOM 550 N N . GLN A 1 74 ? 7.960 -11.711 1.896 1.00 95.50 74 GLN A N 1
ATOM 551 C CA . GLN A 1 74 ? 9.301 -12.169 2.246 1.00 95.50 74 GLN A CA 1
ATOM 552 C C . GLN A 1 74 ? 10.147 -10.982 2.702 1.00 95.50 74 GLN A C 1
ATOM 554 O O . GLN A 1 74 ? 10.206 -9.960 2.017 1.00 95.50 74 GLN A O 1
ATOM 559 N N . LEU A 1 75 ? 10.823 -11.130 3.841 1.00 94.69 75 LEU A N 1
ATOM 560 C CA . LEU A 1 75 ? 11.743 -10.139 4.387 1.00 94.69 75 LEU A CA 1
ATOM 561 C C . LEU A 1 75 ? 13.162 -10.445 3.919 1.00 94.69 75 LEU A C 1
ATOM 563 O O . LEU A 1 75 ? 13.674 -11.542 4.142 1.00 94.69 75 LEU A O 1
ATOM 567 N N . PHE A 1 76 ? 13.815 -9.451 3.325 1.00 94.81 76 PHE A N 1
ATOM 568 C CA . PHE A 1 76 ? 15.191 -9.542 2.852 1.00 94.81 76 PHE A CA 1
ATOM 569 C C . PHE A 1 76 ? 16.099 -8.581 3.610 1.00 94.81 76 PHE A C 1
ATOM 571 O O . PHE A 1 76 ? 15.706 -7.472 3.971 1.00 94.81 76 PHE A O 1
ATOM 578 N N . ARG A 1 77 ? 17.355 -8.989 3.794 1.00 94.12 77 ARG A N 1
ATOM 579 C CA . ARG A 1 77 ? 18.440 -8.077 4.141 1.00 94.12 77 ARG A CA 1
ATOM 580 C C . ARG A 1 77 ? 18.788 -7.251 2.907 1.00 94.12 77 ARG A C 1
ATOM 582 O O . ARG A 1 77 ? 19.226 -7.799 1.894 1.00 94.12 77 ARG A O 1
ATOM 589 N N . CYS A 1 78 ? 18.641 -5.938 3.025 1.00 95.44 78 CYS A N 1
ATOM 590 C CA . CYS A 1 78 ? 18.808 -5.009 1.915 1.00 95.44 78 CYS A CA 1
ATOM 591 C C . CYS A 1 78 ? 19.940 -4.007 2.169 1.00 95.44 78 CYS A C 1
ATOM 593 O O . CYS A 1 78 ? 20.241 -3.664 3.310 1.00 95.44 78 CYS A O 1
ATOM 595 N N . ALA A 1 79 ? 20.516 -3.481 1.090 1.00 95.88 79 ALA A N 1
ATOM 596 C CA . ALA A 1 79 ? 21.289 -2.246 1.108 1.00 95.88 79 ALA A CA 1
ATOM 597 C C . ALA A 1 79 ? 20.408 -1.108 0.577 1.00 95.88 79 ALA A C 1
ATOM 599 O O . ALA A 1 79 ? 19.998 -1.132 -0.587 1.00 95.88 79 ALA A O 1
ATOM 600 N N . ILE A 1 80 ? 20.122 -0.123 1.429 1.00 95.50 80 ILE A N 1
ATOM 601 C CA . ILE A 1 80 ? 19.304 1.048 1.099 1.00 95.50 80 ILE A CA 1
ATOM 602 C C . ILE A 1 80 ? 20.241 2.231 0.854 1.00 95.50 80 ILE A C 1
ATOM 604 O O . ILE A 1 80 ? 21.011 2.610 1.733 1.00 95.50 80 ILE A O 1
ATOM 608 N N . LEU A 1 81 ? 20.190 2.803 -0.347 1.00 96.19 81 LEU A N 1
ATOM 609 C CA . LEU A 1 81 ? 20.926 4.011 -0.707 1.00 96.19 81 LEU A CA 1
ATOM 610 C C . LEU A 1 81 ? 19.946 5.171 -0.876 1.00 96.19 81 LEU A C 1
ATOM 612 O O . LEU A 1 81 ? 19.024 5.081 -1.683 1.00 96.19 81 LEU A O 1
ATOM 616 N N . GLY A 1 82 ? 20.169 6.260 -0.149 1.00 94.56 82 GLY A N 1
ATOM 617 C CA . GLY A 1 82 ? 19.312 7.443 -0.147 1.00 94.56 82 GLY A CA 1
ATOM 618 C C . GLY A 1 82 ? 20.058 8.684 0.353 1.00 94.56 82 GLY A C 1
ATOM 619 O O . GLY A 1 82 ? 21.293 8.679 0.367 1.00 94.56 82 GLY A O 1
ATOM 620 N N . PRO A 1 83 ? 19.334 9.743 0.758 1.00 93.25 83 PRO A N 1
ATOM 621 C CA . PRO A 1 83 ? 19.913 10.923 1.402 1.00 93.25 83 PRO A CA 1
ATOM 622 C C . PRO A 1 83 ? 20.779 10.571 2.621 1.00 93.25 83 PRO A C 1
ATOM 624 O O . PRO A 1 83 ? 20.563 9.552 3.272 1.00 93.25 83 PRO A O 1
ATOM 627 N N . ALA A 1 84 ? 21.752 11.422 2.963 1.00 91.31 84 ALA A N 1
ATOM 628 C CA . ALA A 1 84 ? 22.642 11.174 4.105 1.00 91.31 84 ALA A CA 1
ATOM 629 C C . ALA A 1 84 ? 21.882 11.082 5.443 1.00 91.31 84 ALA A C 1
ATOM 631 O O . ALA A 1 84 ? 22.296 10.362 6.346 1.00 91.31 84 ALA A O 1
ATOM 632 N N . ASP A 1 85 ? 20.757 11.785 5.550 1.00 92.25 85 ASP A N 1
ATOM 633 C CA . ASP A 1 85 ? 19.856 11.819 6.694 1.00 92.25 85 ASP A CA 1
ATOM 634 C C . ASP A 1 85 ? 18.600 10.959 6.472 1.00 92.25 85 ASP A C 1
ATOM 636 O O . ASP A 1 85 ? 17.537 11.304 6.967 1.00 92.25 85 ASP A O 1
ATOM 640 N N . VAL A 1 86 ? 18.700 9.842 5.736 1.00 91.06 86 VAL A N 1
ATOM 641 C CA . VAL A 1 86 ? 17.554 9.009 5.304 1.00 91.06 86 VAL A CA 1
ATOM 642 C C . VAL A 1 86 ? 16.542 8.696 6.418 1.00 91.06 86 VAL A C 1
ATOM 644 O O . VAL A 1 86 ? 15.341 8.677 6.174 1.00 91.06 86 VAL A O 1
ATOM 647 N N . GLU A 1 87 ? 16.989 8.531 7.664 1.00 91.25 87 GLU A N 1
ATOM 648 C CA . GLU A 1 87 ? 16.114 8.303 8.820 1.00 91.25 87 GLU A CA 1
ATOM 649 C C . GLU A 1 87 ? 15.126 9.443 9.125 1.00 91.25 87 GLU A C 1
ATOM 651 O O . GLU A 1 87 ? 14.109 9.195 9.772 1.00 91.25 87 GLU A O 1
ATOM 656 N N . SER A 1 88 ? 15.405 10.681 8.702 1.00 92.81 88 SER A N 1
ATOM 657 C CA . SER A 1 88 ? 14.519 11.840 8.893 1.00 92.81 88 SER A CA 1
ATOM 658 C C . SER A 1 88 ? 13.236 11.738 8.057 1.00 92.81 88 SER A C 1
ATOM 660 O O . SER A 1 88 ? 12.236 12.379 8.376 1.00 92.81 88 SER A O 1
ATOM 662 N N . TYR A 1 89 ? 13.245 10.876 7.037 1.00 94.62 89 TYR A N 1
ATOM 663 C CA . TYR A 1 89 ? 12.122 10.595 6.146 1.00 94.62 89 TYR A CA 1
ATOM 664 C C . TYR A 1 89 ? 11.283 9.391 6.609 1.00 94.62 89 TYR A C 1
ATOM 666 O O . TYR A 1 89 ? 10.388 8.949 5.885 1.00 94.62 89 TYR A O 1
ATOM 674 N N . ALA A 1 90 ? 11.591 8.814 7.781 1.00 95.25 90 ALA A N 1
ATOM 675 C CA . ALA A 1 90 ? 10.907 7.629 8.292 1.00 95.25 90 ALA A CA 1
ATOM 676 C C . ALA A 1 90 ? 9.402 7.881 8.431 1.00 95.25 90 ALA A C 1
ATOM 678 O O . ALA A 1 90 ? 8.961 8.933 8.890 1.00 95.25 90 ALA A O 1
ATOM 679 N N . THR A 1 91 ? 8.607 6.889 8.036 1.00 95.75 91 THR A N 1
ATOM 680 C CA . THR A 1 91 ? 7.150 6.927 8.182 1.00 95.75 91 THR A CA 1
ATOM 681 C C . THR A 1 91 ? 6.728 6.686 9.627 1.00 95.75 91 THR A C 1
ATOM 683 O O . THR A 1 91 ? 5.779 7.310 10.095 1.00 95.75 91 THR A O 1
ATOM 686 N N . GLY A 1 92 ? 7.436 5.817 10.347 1.00 95.62 92 GLY A N 1
ATOM 687 C CA . GLY A 1 92 ? 7.169 5.562 11.756 1.00 95.62 92 GLY A CA 1
ATOM 688 C C . GLY A 1 92 ? 8.176 4.617 12.400 1.00 95.62 92 GLY A C 1
ATOM 689 O O . GLY A 1 92 ? 9.184 4.244 11.793 1.00 95.62 92 GLY A O 1
ATOM 690 N N . ASP A 1 93 ? 7.861 4.229 13.634 1.00 95.50 93 ASP A N 1
ATOM 691 C CA . ASP A 1 93 ? 8.631 3.262 14.417 1.00 95.50 93 ASP A CA 1
ATOM 692 C C . ASP A 1 93 ? 8.203 1.822 14.085 1.00 95.50 93 ASP A C 1
ATOM 694 O O . ASP A 1 93 ? 7.034 1.556 13.775 1.00 95.50 93 ASP A O 1
ATOM 698 N N . ALA A 1 94 ? 9.142 0.889 14.201 1.00 94.94 94 ALA A N 1
ATOM 699 C CA . ALA A 1 94 ? 8.936 -0.548 14.098 1.00 94.94 94 ALA A CA 1
ATOM 700 C C . ALA A 1 94 ? 9.631 -1.295 15.250 1.00 94.94 94 ALA A C 1
ATOM 702 O O . ALA A 1 94 ? 10.508 -0.766 15.934 1.00 94.94 94 ALA A O 1
ATOM 703 N N . TYR A 1 95 ? 9.218 -2.538 15.483 1.00 90.75 95 TYR A N 1
ATOM 704 C CA . TYR A 1 95 ? 9.699 -3.379 16.576 1.00 90.75 95 TYR A CA 1
ATOM 705 C C . TYR A 1 95 ? 9.948 -4.814 16.105 1.00 90.75 95 TYR A C 1
ATOM 707 O O . TYR A 1 95 ? 9.393 -5.259 15.102 1.00 90.75 95 TYR A O 1
ATOM 715 N N . GLY A 1 96 ? 10.758 -5.564 16.857 1.00 81.56 96 GLY A N 1
ATOM 716 C CA . GLY A 1 96 ? 10.830 -7.026 16.739 1.00 81.56 96 GLY A CA 1
ATOM 717 C C . GLY A 1 96 ? 11.449 -7.581 15.450 1.00 81.56 96 GLY A C 1
ATOM 718 O O . GLY A 1 96 ? 11.350 -8.784 15.213 1.00 81.56 96 GLY A O 1
ATOM 719 N N . VAL A 1 97 ? 12.116 -6.753 14.636 1.00 72.50 97 VAL A N 1
ATOM 720 C CA . VAL A 1 97 ? 12.674 -7.155 13.327 1.00 72.50 97 VAL A CA 1
ATOM 721 C C . VAL A 1 97 ? 13.687 -8.297 13.439 1.00 72.50 97 VAL A C 1
ATOM 723 O O . VAL A 1 97 ? 13.757 -9.158 12.567 1.00 72.50 97 VAL A O 1
ATOM 726 N N . SER A 1 98 ? 14.452 -8.350 14.530 1.00 65.50 98 SER A N 1
ATOM 727 C CA . SER A 1 98 ? 15.446 -9.401 14.780 1.00 65.50 98 SER A CA 1
ATOM 728 C C . SER A 1 98 ? 14.874 -10.681 15.406 1.00 65.50 98 SER A C 1
ATOM 730 O O . SER A 1 98 ? 15.600 -11.666 15.524 1.00 65.50 98 SER A O 1
ATOM 732 N N . SER A 1 99 ? 13.599 -10.685 15.812 1.00 67.44 99 SER A N 1
ATOM 733 C CA . SER A 1 99 ? 12.967 -11.772 16.578 1.00 67.44 99 SER A CA 1
ATOM 734 C C . SER A 1 99 ? 11.835 -12.500 15.845 1.00 67.44 99 SER A C 1
ATOM 736 O O . SER A 1 99 ? 11.270 -13.439 16.403 1.00 67.44 99 SER A O 1
ATOM 738 N N . GLY A 1 100 ? 11.486 -12.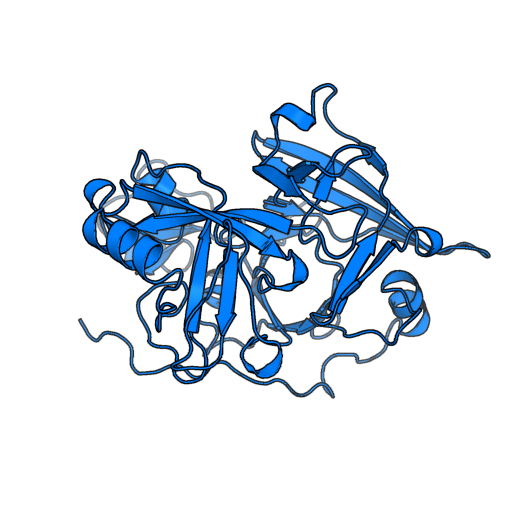092 14.623 1.00 82.38 100 GLY A N 1
ATOM 739 C CA . GLY A 1 100 ? 10.393 -12.698 13.864 1.00 82.38 100 GLY A CA 1
ATOM 740 C C . GLY A 1 100 ? 9.832 -11.769 12.792 1.00 82.38 100 GLY A C 1
ATOM 741 O O . GLY A 1 100 ? 10.585 -11.088 12.098 1.00 82.38 100 GLY A O 1
ATOM 742 N N . CYS A 1 101 ? 8.504 -11.754 12.643 1.00 88.00 101 CYS A N 1
ATOM 743 C CA . CYS A 1 101 ? 7.838 -10.784 11.779 1.00 88.00 101 CYS A CA 1
ATOM 744 C C . CYS A 1 101 ? 7.970 -9.377 12.390 1.00 88.00 101 CYS A C 1
ATOM 746 O O . CYS A 1 101 ? 7.599 -9.196 13.552 1.00 88.00 101 CYS A O 1
ATOM 748 N N . PRO A 1 102 ? 8.481 -8.383 11.644 1.00 92.81 102 PRO A N 1
ATOM 749 C CA . PRO A 1 102 ? 8.500 -6.999 12.095 1.00 92.81 102 PRO A CA 1
ATOM 750 C C . PRO A 1 102 ? 7.114 -6.509 12.504 1.00 92.81 102 PRO A C 1
ATOM 752 O O . PRO A 1 102 ? 6.127 -6.798 11.828 1.00 92.81 102 PRO A O 1
ATOM 755 N N . MET A 1 103 ? 7.045 -5.712 13.564 1.00 94.62 103 MET A N 1
ATOM 756 C CA . MET A 1 103 ? 5.818 -5.043 13.982 1.00 94.62 103 MET A CA 1
ATOM 757 C C . MET A 1 103 ? 5.886 -3.558 13.650 1.00 94.62 103 MET A C 1
ATOM 759 O O . MET A 1 103 ? 6.848 -2.885 14.003 1.00 94.62 103 MET A O 1
ATOM 763 N N . LEU A 1 104 ? 4.847 -3.032 13.017 1.00 96.62 104 LEU A N 1
ATOM 764 C CA . LEU A 1 104 ? 4.682 -1.622 12.694 1.00 96.62 104 LEU A CA 1
ATOM 765 C C . LEU A 1 104 ? 3.929 -0.922 13.816 1.00 96.62 104 LEU A C 1
ATOM 767 O O . LEU A 1 104 ? 2.885 -1.404 14.264 1.00 96.62 104 LEU A O 1
ATOM 771 N N . ARG A 1 105 ? 4.412 0.249 14.232 1.00 97.38 105 ARG A N 1
ATOM 772 C CA . ARG A 1 105 ? 3.621 1.155 15.060 1.00 97.38 105 ARG A CA 1
ATOM 773 C C . ARG A 1 105 ? 2.620 1.901 14.182 1.00 97.38 105 ARG A C 1
ATOM 775 O O . ARG A 1 105 ? 2.998 2.759 13.389 1.00 97.38 105 ARG A O 1
ATOM 782 N N . LEU A 1 106 ? 1.344 1.598 14.365 1.00 97.94 106 LEU A N 1
ATOM 783 C CA . LEU A 1 106 ? 0.227 2.203 13.652 1.00 97.94 106 LEU A CA 1
ATOM 784 C C . LEU A 1 106 ? -0.775 2.801 14.640 1.00 97.94 106 LEU A C 1
ATOM 786 O O . LEU A 1 106 ? -0.710 2.580 15.850 1.00 97.94 106 LEU A O 1
ATOM 790 N N . PHE A 1 107 ? -1.717 3.574 14.121 1.00 97.38 107 PHE A N 1
ATOM 791 C CA . PHE A 1 107 ? -2.638 4.365 14.919 1.00 97.3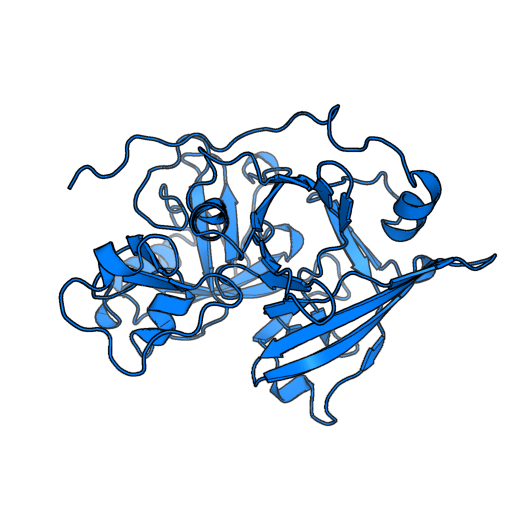8 107 PHE A CA 1
ATOM 792 C C . PHE A 1 107 ? -4.082 4.133 14.490 1.00 97.38 107 PHE A C 1
ATOM 794 O O . PHE A 1 107 ? -4.416 4.166 13.305 1.00 97.38 107 PHE A O 1
ATOM 801 N N . HIS A 1 108 ? -4.948 3.928 15.479 1.00 95.62 108 HIS A N 1
ATOM 802 C CA . HIS A 1 108 ? -6.393 3.966 15.314 1.00 95.62 108 HIS A CA 1
ATOM 803 C C . HIS A 1 108 ? -6.933 5.299 15.842 1.00 95.62 108 HIS A C 1
ATOM 805 O O . HIS A 1 108 ? -6.656 5.663 16.986 1.00 95.62 108 HIS A O 1
ATOM 811 N N . HIS A 1 109 ? -7.715 6.009 15.025 1.00 93.94 109 HIS A N 1
ATOM 812 C CA . HIS A 1 109 ? -8.288 7.315 15.373 1.00 93.94 109 HIS A CA 1
ATOM 813 C C . HIS A 1 109 ? -9.791 7.223 15.599 1.00 93.94 109 HIS A C 1
ATOM 815 O O . HIS A 1 109 ? -10.534 6.773 14.724 1.00 93.94 109 HIS A O 1
ATOM 821 N N . ALA A 1 110 ? -10.256 7.719 16.742 1.00 91.06 110 ALA A N 1
ATOM 822 C CA . ALA A 1 110 ? -11.675 7.776 17.071 1.00 91.06 110 ALA A CA 1
ATOM 823 C C . ALA A 1 110 ? -11.993 8.949 18.018 1.00 91.06 110 ALA A C 1
ATOM 825 O O . ALA A 1 110 ? -11.144 9.798 18.304 1.00 91.06 110 ALA A O 1
ATOM 826 N N . ASN A 1 111 ? -13.245 9.015 18.470 1.00 90.38 111 ASN A N 1
ATOM 827 C CA . ASN A 1 111 ? -13.660 9.937 19.521 1.00 90.38 111 ASN A CA 1
ATOM 828 C C . ASN A 1 111 ? -13.278 9.391 20.914 1.00 90.38 111 ASN A C 1
ATOM 830 O O . ASN A 1 111 ? -12.886 8.230 21.062 1.00 90.38 111 ASN A O 1
ATOM 834 N N . GLU A 1 112 ? -13.383 10.238 21.938 1.00 91.62 112 GLU A N 1
ATOM 835 C CA . GLU A 1 112 ? -12.965 9.909 23.307 1.00 91.62 112 GLU A CA 1
ATOM 836 C C . GLU A 1 112 ? -13.700 8.701 23.890 1.00 91.62 112 GLU A C 1
ATOM 838 O O . GLU A 1 112 ? -13.082 7.819 24.490 1.00 91.62 112 GLU A O 1
ATOM 843 N N . GLU A 1 113 ? -15.019 8.655 23.693 1.00 91.25 113 GLU A N 1
ATOM 844 C CA . GLU A 1 113 ? -15.890 7.599 24.204 1.00 91.25 113 GLU A CA 1
ATOM 845 C C . GLU A 1 113 ? -15.483 6.239 23.628 1.00 91.25 113 GLU A C 1
ATOM 847 O O . GLU A 1 113 ? -15.267 5.281 24.374 1.00 91.25 113 GLU A O 1
ATOM 852 N N . ALA A 1 114 ? -15.287 6.175 22.309 1.00 91.50 114 ALA A N 1
ATOM 853 C CA . ALA A 1 114 ? -14.849 4.970 21.625 1.00 91.50 114 ALA A CA 1
ATOM 854 C C . ALA A 1 114 ? -13.471 4.523 22.122 1.00 91.50 114 ALA A C 1
ATOM 856 O O . ALA A 1 114 ? -13.321 3.375 22.527 1.00 91.50 114 ALA A O 1
ATOM 857 N N . ILE A 1 115 ? -12.470 5.411 22.161 1.00 92.56 115 ILE A N 1
ATOM 858 C CA . ILE A 1 115 ? -11.120 5.042 22.624 1.00 92.56 115 ILE A CA 1
ATOM 859 C C . ILE A 1 115 ? -11.140 4.560 24.077 1.00 92.56 115 ILE A C 1
ATOM 861 O O . ILE A 1 115 ? -10.430 3.610 24.415 1.00 92.56 115 ILE A O 1
ATOM 865 N N . SER A 1 116 ? -11.960 5.178 24.926 1.00 92.06 116 SER A N 1
ATOM 866 C CA . SER A 1 116 ? -12.118 4.768 26.322 1.00 92.06 116 SER A CA 1
ATOM 867 C C . SER A 1 116 ? -12.688 3.353 26.425 1.00 92.06 116 SER A C 1
ATOM 869 O O . SER A 1 116 ? -12.081 2.506 27.078 1.00 92.06 116 SER A O 1
ATOM 871 N N . GLY A 1 117 ? -13.776 3.057 25.705 1.00 92.62 117 GLY A N 1
ATOM 872 C CA . GLY A 1 117 ? -14.353 1.710 25.661 1.00 92.62 117 GLY A CA 1
ATOM 873 C C . GLY A 1 117 ? -13.379 0.663 25.110 1.00 92.62 117 GLY A C 1
ATOM 874 O O . GLY A 1 117 ? -13.230 -0.416 25.680 1.00 92.62 117 GLY A O 1
ATOM 875 N N . ILE A 1 118 ? -12.638 1.007 24.054 1.00 93.25 118 ILE A N 1
ATOM 876 C CA . ILE A 1 118 ? -11.645 0.117 23.437 1.00 93.25 118 ILE A CA 1
ATOM 877 C C . ILE A 1 118 ? -10.520 -0.233 24.418 1.00 93.25 118 ILE A C 1
ATOM 879 O O . ILE A 1 118 ? -10.088 -1.385 24.472 1.00 93.25 118 ILE A O 1
ATOM 883 N N . LYS A 1 119 ? -10.043 0.739 25.205 1.00 92.50 119 LYS A N 1
ATOM 884 C CA . LYS A 1 119 ? -9.007 0.509 26.223 1.00 92.50 119 LYS A CA 1
ATOM 885 C C . LYS A 1 119 ? -9.508 -0.383 27.356 1.00 92.50 119 LYS A C 1
ATOM 887 O O . LYS A 1 119 ? -8.761 -1.255 27.791 1.00 92.50 119 LYS A O 1
ATOM 892 N N . THR A 1 120 ? -10.750 -0.198 27.805 1.00 92.75 120 THR A N 1
ATOM 893 C CA . THR A 1 120 ? -11.364 -1.049 28.835 1.00 92.75 120 THR A CA 1
ATOM 894 C C . THR A 1 120 ? -11.493 -2.496 28.363 1.00 92.75 120 THR A C 1
ATOM 896 O O . THR A 1 120 ? -11.095 -3.410 29.082 1.00 92.75 120 THR A O 1
ATOM 899 N N . ASP A 1 121 ? -11.971 -2.705 27.137 1.00 91.12 121 ASP A N 1
ATOM 900 C CA . ASP A 1 121 ? -12.219 -4.043 26.591 1.00 91.12 121 ASP A CA 1
ATOM 901 C C . ASP A 1 121 ? -10.973 -4.698 25.971 1.00 91.12 121 ASP A C 1
ATOM 903 O O . ASP A 1 121 ? -11.028 -5.860 25.557 1.00 91.12 121 ASP A O 1
ATOM 907 N N . SER A 1 122 ? -9.876 -3.942 25.817 1.00 94.06 122 SER A N 1
ATOM 908 C CA . SER A 1 122 ? -8.677 -4.333 25.052 1.00 94.06 122 SER A CA 1
ATOM 909 C C . SER A 1 122 ? -9.014 -4.930 23.675 1.00 94.06 122 SER A C 1
ATOM 911 O O . SER A 1 122 ? -8.393 -5.880 23.189 1.00 94.06 122 SER A O 1
ATOM 913 N N . SER A 1 123 ? -10.079 -4.411 23.060 1.00 94.38 123 SER A N 1
ATOM 914 C CA . SER A 1 123 ? -10.576 -4.876 21.772 1.00 94.38 123 SER A CA 1
ATOM 915 C C . SER A 1 123 ? -11.528 -3.878 21.130 1.00 94.38 123 SER A C 1
ATOM 917 O O . SER A 1 123 ? -12.168 -3.080 21.813 1.00 94.38 123 SER A O 1
ATOM 919 N N . PHE A 1 124 ? -11.679 -3.961 19.813 1.00 93.69 124 PHE A N 1
ATOM 920 C CA . PHE A 1 124 ? -12.618 -3.132 19.064 1.00 93.69 124 PHE A CA 1
ATOM 921 C C . PHE A 1 124 ? -13.251 -3.893 17.905 1.00 93.69 124 PHE A C 1
ATOM 923 O O . PHE A 1 124 ? -12.741 -4.918 17.445 1.00 93.69 124 PHE A O 1
ATOM 930 N N . ARG A 1 125 ? -14.413 -3.407 17.459 1.00 93.38 125 ARG A N 1
ATOM 931 C CA . ARG A 1 125 ? -15.090 -3.971 16.291 1.00 93.38 125 ARG A CA 1
ATOM 932 C C . ARG A 1 125 ? -14.397 -3.460 15.026 1.00 93.38 125 ARG A C 1
ATOM 934 O O . ARG A 1 125 ? -14.211 -2.247 14.915 1.00 93.38 125 ARG A O 1
ATOM 941 N N . PRO A 1 126 ? -14.032 -4.342 14.086 1.00 94.12 126 PRO A N 1
ATOM 942 C CA . PRO A 1 126 ? -13.581 -3.908 12.777 1.00 94.12 126 PRO A CA 1
ATOM 943 C C . PRO A 1 126 ? -14.722 -3.191 12.043 1.00 94.12 126 PRO A C 1
ATOM 945 O O . PRO A 1 126 ? -15.907 -3.415 12.310 1.00 94.12 126 PRO A O 1
ATOM 948 N N . SER A 1 127 ? -14.362 -2.327 11.103 1.00 93.12 127 SER A N 1
ATOM 949 C CA . SER A 1 127 ? -15.310 -1.704 10.191 1.00 93.12 127 SER A CA 1
ATOM 950 C C . SER A 1 127 ? -15.866 -2.743 9.224 1.00 93.12 127 SER A C 1
ATOM 952 O O . SER A 1 127 ? -15.124 -3.539 8.650 1.00 93.12 127 SER A O 1
ATOM 954 N N . THR A 1 128 ? -17.177 -2.700 9.012 1.00 93.88 128 THR A N 1
ATOM 955 C CA . THR A 1 128 ? -17.877 -3.498 8.000 1.00 93.88 128 THR A CA 1
ATOM 956 C C . THR A 1 128 ? -17.966 -2.769 6.664 1.00 93.88 128 THR A C 1
ATOM 958 O O . THR A 1 128 ? -18.809 -3.127 5.856 1.00 93.88 128 THR A O 1
ATOM 961 N N . TRP A 1 129 ? -17.205 -1.696 6.453 1.00 92.62 129 TRP A N 1
ATOM 962 C CA . TRP A 1 129 ? -17.243 -0.895 5.229 1.00 92.62 129 TRP A CA 1
ATOM 963 C C . TRP A 1 129 ? -15.985 -1.113 4.393 1.00 92.62 129 TRP A C 1
ATOM 965 O O . TRP A 1 129 ? -14.912 -1.350 4.957 1.00 92.62 129 TRP A O 1
ATOM 975 N N . ASN A 1 130 ? -16.116 -0.997 3.069 1.00 91.06 130 ASN A N 1
ATOM 976 C CA . ASN A 1 130 ? -14.984 -0.926 2.144 1.00 91.06 130 ASN A CA 1
ATOM 977 C C . ASN A 1 130 ? -14.133 0.333 2.388 1.00 91.06 130 ASN A C 1
ATOM 979 O O . ASN A 1 130 ? -14.505 1.210 3.171 1.00 91.06 130 ASN A O 1
ATOM 983 N N . ILE A 1 131 ? -12.988 0.422 1.709 1.00 89.00 131 ILE A N 1
ATOM 984 C CA . ILE A 1 131 ? -12.017 1.510 1.902 1.00 89.00 131 ILE A CA 1
ATOM 985 C C . ILE A 1 131 ? -12.617 2.896 1.621 1.00 89.00 131 ILE A C 1
ATOM 987 O O . ILE A 1 131 ? -12.273 3.868 2.284 1.00 89.00 131 ILE A O 1
ATOM 991 N N . GLN A 1 132 ? -13.575 2.970 0.694 1.00 87.62 132 GLN A N 1
ATOM 992 C CA . GLN A 1 132 ? -14.305 4.187 0.352 1.00 87.62 132 GLN A CA 1
ATOM 993 C C . GLN A 1 132 ? -15.373 4.563 1.400 1.00 87.62 132 GLN A C 1
ATOM 995 O O . GLN A 1 132 ? -15.761 5.726 1.518 1.00 87.62 132 GLN A O 1
ATOM 1000 N N . GLY A 1 133 ? -15.852 3.596 2.187 1.00 87.25 133 GLY A N 1
ATOM 1001 C CA . GLY A 1 133 ? -16.873 3.805 3.212 1.00 87.25 133 GLY A CA 1
ATOM 1002 C C . GLY A 1 133 ? -18.305 3.916 2.678 1.00 87.25 133 GLY A C 1
ATOM 1003 O O . GLY A 1 133 ? -19.173 4.451 3.376 1.00 87.25 133 GLY A O 1
ATOM 1004 N N . ASN A 1 134 ? -18.563 3.448 1.454 1.00 87.50 134 ASN A N 1
ATOM 1005 C CA . ASN A 1 134 ? -19.855 3.573 0.767 1.00 87.50 134 ASN A CA 1
ATOM 1006 C C . ASN A 1 134 ? -20.607 2.238 0.606 1.00 87.50 134 ASN A C 1
ATOM 1008 O O . ASN A 1 134 ? -21.825 2.258 0.407 1.00 87.50 134 ASN A O 1
ATOM 1012 N N . LYS A 1 135 ? -19.919 1.097 0.735 1.00 90.50 135 LYS A N 1
ATOM 1013 C CA . LYS A 1 135 ? -20.483 -0.256 0.618 1.00 90.50 135 LYS A CA 1
ATOM 1014 C C . LYS A 1 135 ? -20.073 -1.115 1.807 1.00 90.50 135 LYS A C 1
ATOM 1016 O O . LYS A 1 135 ? -18.975 -0.961 2.350 1.00 90.50 135 LYS A O 1
ATOM 1021 N N . THR A 1 136 ? -20.964 -2.003 2.237 1.00 93.25 136 THR A N 1
ATOM 1022 C CA . THR A 1 136 ? -20.666 -2.931 3.332 1.00 93.25 136 THR A CA 1
ATOM 1023 C C . THR A 1 136 ? -19.934 -4.174 2.832 1.00 93.25 136 THR A C 1
ATOM 1025 O O . THR A 1 136 ? -20.102 -4.584 1.691 1.00 93.25 136 THR A O 1
ATOM 1028 N N . LEU A 1 137 ? -19.137 -4.791 3.699 1.00 94.44 137 LEU A N 1
ATOM 1029 C CA . LEU A 1 137 ? -18.418 -6.038 3.465 1.00 94.44 137 LEU A CA 1
ATOM 1030 C C . LEU A 1 137 ? -19.087 -7.150 4.278 1.00 94.44 137 LEU A C 1
ATOM 1032 O O . LEU A 1 137 ? -19.306 -7.007 5.483 1.00 94.44 137 LEU A O 1
ATOM 1036 N N . ALA A 1 138 ? -19.440 -8.249 3.616 1.00 94.19 138 ALA A N 1
ATOM 1037 C CA . ALA A 1 138 ? -20.218 -9.334 4.211 1.00 94.19 138 ALA A CA 1
ATOM 1038 C C . ALA A 1 138 ? -19.355 -10.480 4.762 1.00 94.19 138 ALA A C 1
ATOM 1040 O O . ALA A 1 138 ? -19.776 -11.165 5.691 1.00 94.19 138 ALA A O 1
ATOM 1041 N N . ASN A 1 139 ? -18.162 -10.708 4.203 1.00 94.88 139 ASN A N 1
ATOM 1042 C CA . ASN A 1 139 ? -17.284 -11.834 4.556 1.00 94.88 139 ASN A CA 1
ATOM 1043 C C . ASN A 1 139 ? -15.956 -11.420 5.222 1.00 94.88 139 ASN A C 1
ATOM 1045 O O . ASN A 1 139 ? -15.145 -12.286 5.554 1.00 94.88 139 ASN A O 1
ATOM 1049 N N . VAL A 1 140 ? -15.746 -10.123 5.456 1.00 96.06 140 VAL A N 1
ATOM 1050 C CA . VAL A 1 140 ? -14.571 -9.571 6.142 1.00 96.06 140 VAL A CA 1
ATOM 1051 C C . VAL A 1 140 ? -14.951 -8.298 6.902 1.00 96.06 140 VAL A C 1
ATOM 1053 O O . VAL A 1 140 ? -15.824 -7.546 6.475 1.00 96.06 140 VAL A O 1
ATOM 1056 N N . GLY A 1 141 ? -14.293 -8.055 8.032 1.00 96.31 141 GLY A N 1
ATOM 1057 C CA . GLY A 1 141 ? -14.228 -6.743 8.666 1.00 96.31 141 GLY A CA 1
ATOM 1058 C C . GLY A 1 141 ? -12.783 -6.256 8.713 1.00 96.31 141 GLY A C 1
ATOM 1059 O O . GLY A 1 141 ? -11.881 -7.040 9.005 1.00 96.31 141 GLY A O 1
ATOM 1060 N N . TYR A 1 142 ? -12.567 -4.960 8.483 1.00 96.12 142 TYR A N 1
ATOM 1061 C CA . TYR A 1 142 ? -11.238 -4.349 8.535 1.00 96.12 142 TYR A CA 1
ATOM 1062 C C . TYR A 1 142 ? -11.057 -3.416 9.727 1.00 96.12 142 TYR A C 1
ATOM 1064 O O . TYR A 1 142 ? -11.845 -2.496 9.952 1.00 96.12 142 TYR A O 1
ATOM 1072 N N . ALA A 1 143 ? -9.958 -3.587 10.456 1.00 95.69 143 ALA A N 1
ATOM 1073 C CA . ALA A 1 143 ? -9.368 -2.468 11.174 1.00 95.69 143 ALA A CA 1
ATOM 1074 C C . ALA A 1 143 ? -8.599 -1.595 10.187 1.00 95.69 143 ALA A C 1
ATOM 1076 O O . ALA A 1 143 ? -7.599 -2.030 9.620 1.00 95.69 143 ALA A O 1
ATOM 1077 N N . TYR A 1 144 ? -9.074 -0.365 10.015 1.00 95.06 144 TYR A N 1
ATOM 1078 C CA . TYR A 1 144 ? -8.356 0.682 9.302 1.00 95.06 144 TYR A CA 1
ATOM 1079 C C . TYR A 1 144 ? -7.458 1.420 10.293 1.00 95.06 144 TYR A C 1
ATOM 1081 O O . TYR A 1 144 ? -7.939 2.022 11.260 1.00 95.06 144 TYR A O 1
ATOM 1089 N N . LEU A 1 145 ? -6.156 1.326 10.057 1.00 97.06 145 LEU A N 1
ATOM 1090 C CA . LEU A 1 145 ? -5.100 1.970 10.823 1.00 97.06 145 LEU A CA 1
ATOM 1091 C C . LEU A 1 145 ? -4.322 2.920 9.910 1.00 97.06 145 LEU A C 1
ATOM 1093 O O . LEU A 1 145 ? -4.409 2.837 8.687 1.00 97.06 145 LEU A O 1
ATOM 1097 N N . THR A 1 146 ? -3.551 3.824 10.498 1.00 97.31 146 THR A N 1
ATOM 1098 C CA . THR A 1 146 ? -2.713 4.770 9.755 1.00 97.31 146 THR A CA 1
ATOM 1099 C C . THR A 1 146 ? -1.368 4.971 10.439 1.00 97.31 146 THR A C 1
ATOM 1101 O O . THR A 1 146 ? -1.241 4.729 11.637 1.00 97.31 146 THR A O 1
ATOM 1104 N N . SER A 1 147 ? -0.362 5.432 9.700 1.00 96.25 147 SER A N 1
ATOM 1105 C CA . SER A 1 147 ? 0.908 5.896 10.269 1.00 96.25 147 SER A CA 1
ATOM 1106 C C . SER A 1 147 ? 0.839 7.329 10.813 1.00 96.25 147 SER A C 1
ATOM 1108 O O . SER A 1 147 ? 1.762 7.773 11.491 1.00 96.25 147 SER A O 1
ATOM 1110 N N . LEU A 1 148 ? -0.257 8.057 10.569 1.00 95.50 148 LEU A N 1
ATOM 1111 C CA . LEU A 1 148 ? -0.460 9.397 11.118 1.00 95.50 148 LEU A CA 1
ATOM 1112 C C . LEU A 1 148 ? -0.724 9.313 12.628 1.00 95.50 148 LEU A C 1
ATOM 1114 O O . LEU A 1 148 ? -1.728 8.742 13.051 1.00 95.50 148 LEU A O 1
ATOM 1118 N N . ASP A 1 149 ? 0.134 9.920 13.450 1.00 94.81 149 ASP A N 1
ATOM 1119 C CA . ASP A 1 149 ? -0.029 9.938 14.911 1.00 94.81 149 ASP A CA 1
ATOM 1120 C C . ASP A 1 149 ? -1.246 10.769 15.355 1.00 94.81 149 ASP A C 1
ATOM 1122 O O . ASP A 1 149 ? -1.827 10.529 16.420 1.00 94.81 149 ASP A O 1
ATOM 1126 N N . ARG A 1 150 ? -1.651 11.744 14.530 1.00 94.06 150 ARG A N 1
ATOM 1127 C CA . ARG A 1 150 ? -2.808 12.629 14.727 1.00 94.06 150 ARG A CA 1
ATOM 1128 C C . ARG A 1 150 ? -3.381 13.084 13.389 1.00 94.06 150 ARG A C 1
ATOM 1130 O O . ARG A 1 150 ? -2.635 13.295 12.438 1.00 94.06 150 ARG A O 1
ATOM 1137 N N . ILE A 1 151 ? -4.682 13.357 13.373 1.00 92.56 151 ILE A N 1
ATOM 1138 C CA . ILE A 1 151 ? -5.375 14.028 12.268 1.00 92.56 151 ILE A CA 1
ATOM 1139 C C . ILE A 1 151 ? -5.521 15.514 12.617 1.00 92.56 151 ILE A C 1
ATOM 1141 O O . ILE A 1 151 ? -6.229 15.864 13.561 1.00 92.56 151 ILE A O 1
ATOM 1145 N N . LYS A 1 152 ? -4.828 16.397 11.893 1.00 91.31 152 LYS A N 1
ATOM 1146 C CA . LYS A 1 152 ? -4.752 17.838 12.197 1.00 91.31 152 LYS A CA 1
ATOM 1147 C C . LYS A 1 152 ? -5.568 18.682 11.225 1.00 91.31 152 LYS A C 1
ATOM 1149 O O . LYS A 1 152 ? -6.115 19.708 11.625 1.00 91.31 152 LYS A O 1
ATOM 1154 N N . CYS A 1 153 ? -5.659 18.269 9.965 1.00 90.56 153 CYS A N 1
ATOM 1155 C CA . CYS A 1 153 ? -6.375 19.003 8.923 1.00 90.56 153 CYS A CA 1
ATOM 1156 C C . CYS A 1 153 ? -7.168 18.078 7.985 1.00 90.56 153 CYS A C 1
ATOM 1158 O O . CYS A 1 153 ? -7.099 16.856 8.079 1.00 90.56 153 CYS A O 1
ATOM 1160 N N . ASP A 1 154 ? -7.949 18.674 7.081 1.00 87.94 154 ASP A N 1
ATOM 1161 C CA . ASP A 1 154 ? -8.723 17.937 6.069 1.00 87.94 154 ASP A CA 1
ATOM 1162 C C . ASP A 1 154 ? -7.820 17.164 5.091 1.00 87.94 154 ASP A C 1
ATOM 1164 O O . ASP A 1 154 ? -8.193 16.097 4.619 1.00 87.94 154 ASP A O 1
ATOM 1168 N N . GLU A 1 155 ? -6.593 17.635 4.857 1.00 90.00 15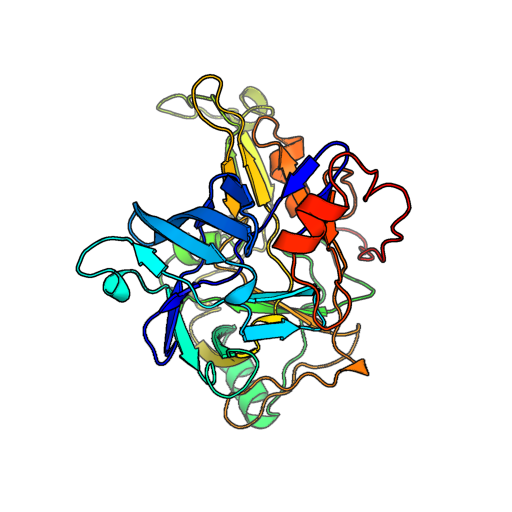5 GLU A N 1
ATOM 1169 C CA . GLU A 1 155 ? -5.619 16.906 4.036 1.00 90.00 155 GLU A CA 1
ATOM 1170 C C . GLU A 1 155 ? -5.189 15.584 4.693 1.00 90.00 155 GLU A C 1
ATOM 1172 O O . GLU A 1 155 ? -5.046 14.569 4.014 1.00 90.00 155 GLU A O 1
ATOM 1177 N N . ASP A 1 156 ? -5.068 15.554 6.024 1.00 92.12 156 ASP A N 1
ATOM 1178 C CA . ASP A 1 156 ? -4.813 14.307 6.753 1.00 92.12 156 ASP A CA 1
ATOM 1179 C C . ASP A 1 156 ? -5.989 13.331 6.616 1.00 92.12 156 ASP A C 1
ATOM 1181 O O . ASP A 1 156 ? -5.768 12.128 6.504 1.00 92.12 156 ASP A O 1
ATOM 1185 N N . LEU A 1 157 ? -7.233 13.832 6.577 1.00 90.19 157 LEU A N 1
ATOM 1186 C CA . LEU A 1 157 ? -8.415 13.002 6.313 1.00 90.19 157 LEU A CA 1
ATOM 1187 C C . LEU A 1 157 ? -8.365 12.406 4.903 1.00 90.19 157 LEU A C 1
ATOM 1189 O O . LEU A 1 157 ? -8.586 11.204 4.742 1.00 90.19 157 LEU A O 1
ATOM 1193 N N . LYS A 1 158 ? -8.022 13.213 3.892 1.00 90.50 158 LYS A N 1
ATOM 1194 C CA . LYS A 1 158 ? -7.943 12.765 2.491 1.00 90.50 158 LYS A CA 1
ATOM 1195 C C . LYS A 1 158 ? -6.900 11.674 2.295 1.00 90.50 158 LYS A C 1
ATOM 1197 O O . LYS A 1 158 ? -7.159 10.694 1.596 1.00 90.50 158 LYS A O 1
ATOM 1202 N N . ARG A 1 159 ? -5.766 11.774 2.996 1.00 90.00 159 ARG A N 1
ATOM 1203 C CA . ARG A 1 159 ? -4.728 10.729 3.026 1.00 90.00 159 ARG A CA 1
ATOM 1204 C C . ARG A 1 159 ? -5.242 9.376 3.517 1.00 90.00 159 ARG A C 1
ATOM 1206 O O . ARG A 1 159 ? -4.713 8.354 3.086 1.00 90.00 159 ARG A O 1
ATOM 1213 N N . ILE A 1 160 ? -6.278 9.367 4.357 1.00 90.50 160 ILE A N 1
ATOM 1214 C CA . ILE A 1 160 ? -6.911 8.156 4.895 1.00 90.50 160 ILE A CA 1
ATOM 1215 C C . ILE A 1 160 ? -8.307 7.887 4.308 1.00 90.50 160 ILE A C 1
ATOM 1217 O O . ILE A 1 160 ? -9.158 7.309 4.984 1.00 90.50 160 ILE A O 1
ATOM 1221 N N . ALA A 1 161 ? -8.534 8.291 3.052 1.00 88.62 161 ALA A N 1
ATOM 1222 C CA . ALA A 1 161 ? -9.774 8.057 2.302 1.00 88.62 161 ALA A CA 1
ATOM 1223 C C . ALA A 1 161 ? -11.033 8.609 2.999 1.00 88.62 161 ALA A C 1
ATOM 1225 O O . ALA A 1 161 ? -12.104 8.002 2.979 1.00 88.62 161 ALA A O 1
ATOM 1226 N N . MET A 1 162 ? -10.914 9.778 3.629 1.00 90.56 162 MET A N 1
ATOM 1227 C CA . MET A 1 162 ? -12.030 10.523 4.214 1.00 90.56 162 MET A CA 1
ATOM 1228 C C . MET A 1 162 ? -11.988 11.979 3.751 1.00 90.56 162 MET A C 1
ATOM 1230 O O . MET A 1 162 ? -10.928 12.512 3.452 1.00 90.56 162 MET A O 1
ATOM 1234 N N . ALA A 1 163 ? -13.131 12.658 3.717 1.00 89.50 163 ALA A N 1
ATOM 1235 C CA . ALA A 1 163 ? -13.163 14.087 3.400 1.00 89.50 163 ALA A CA 1
ATOM 1236 C C . ALA A 1 163 ? -14.367 14.775 4.043 1.00 89.50 163 ALA A C 1
ATOM 1238 O O . ALA A 1 163 ? -15.436 14.176 4.191 1.00 89.50 163 ALA A O 1
ATOM 1239 N N . SER A 1 164 ? -14.233 16.051 4.400 1.00 86.88 164 SER A N 1
ATOM 1240 C CA . SER A 1 164 ? -15.340 16.834 4.971 1.00 86.88 164 SER A CA 1
ATOM 1241 C C . SER A 1 164 ? -16.504 17.055 3.991 1.00 86.88 164 SER A C 1
ATOM 1243 O O . SER A 1 164 ? -17.673 17.096 4.406 1.00 86.88 164 SER A O 1
ATOM 1245 N N . ASP A 1 165 ? -16.200 17.125 2.696 1.00 88.62 165 ASP A N 1
ATOM 1246 C CA . ASP A 1 165 ? -17.130 17.291 1.573 1.00 88.62 165 ASP A CA 1
ATOM 1247 C C . ASP A 1 165 ? -17.463 15.977 0.843 1.00 88.62 165 ASP A C 1
ATOM 1249 O O . ASP A 1 165 ? -18.205 16.001 -0.140 1.00 88.62 165 ASP A O 1
ATOM 1253 N N . ARG A 1 166 ? -16.960 14.840 1.352 1.00 90.81 166 ARG A N 1
ATOM 1254 C CA . ARG A 1 166 ? -17.068 13.495 0.761 1.00 90.81 166 ARG A CA 1
ATOM 1255 C C . ARG A 1 166 ? -16.357 13.304 -0.573 1.00 90.81 166 ARG A C 1
ATOM 1257 O O . ARG A 1 166 ? -16.643 12.313 -1.233 1.00 90.81 166 ARG A O 1
ATOM 1264 N N . LYS A 1 167 ? -15.467 14.191 -1.012 1.00 91.94 167 LYS A N 1
ATOM 1265 C CA . LYS A 1 167 ? -14.874 14.067 -2.347 1.00 91.94 167 LYS A CA 1
ATOM 1266 C C . LYS A 1 167 ? -13.360 13.950 -2.298 1.00 91.94 167 LYS A C 1
ATOM 1268 O O . LYS A 1 167 ? -12.668 14.742 -1.666 1.00 91.94 167 LYS A O 1
ATOM 1273 N N . ILE A 1 168 ? -12.851 12.965 -3.031 1.00 91.44 168 ILE A N 1
ATOM 1274 C CA . ILE A 1 168 ? -11.453 12.911 -3.457 1.00 91.44 168 ILE A CA 1
ATOM 1275 C C . ILE A 1 168 ? -11.445 12.964 -4.979 1.00 91.44 168 ILE A C 1
ATOM 1277 O O . ILE A 1 168 ? -12.203 12.254 -5.639 1.00 91.44 168 ILE A O 1
ATOM 1281 N N . HIS A 1 169 ? -10.602 13.830 -5.531 1.00 93.31 169 HIS A N 1
ATOM 1282 C CA . HIS A 1 169 ? -10.427 13.961 -6.969 1.00 93.31 169 HIS A CA 1
ATOM 1283 C C . HIS A 1 169 ? -9.096 13.340 -7.372 1.00 93.31 169 HIS A C 1
ATOM 1285 O O . HIS A 1 169 ? -8.057 13.715 -6.833 1.00 93.31 169 HIS A O 1
ATOM 1291 N N . LEU A 1 170 ? -9.140 12.403 -8.314 1.00 94.62 170 LEU A N 1
ATOM 1292 C CA . LEU A 1 170 ? -7.962 11.782 -8.911 1.00 94.62 170 LEU A CA 1
ATOM 1293 C C . LEU A 1 170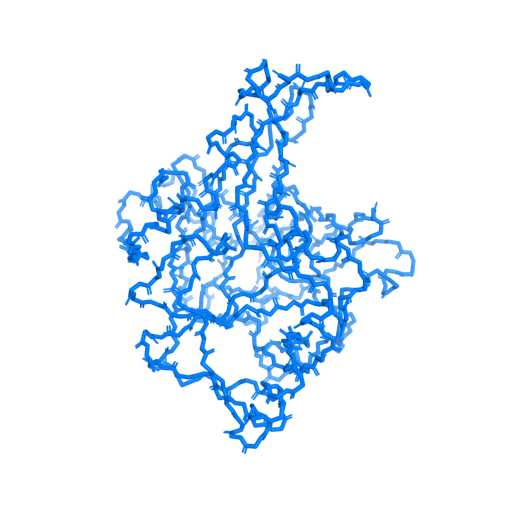 ? -7.896 12.150 -10.385 1.00 94.62 170 LEU A C 1
ATOM 1295 O O . LEU A 1 170 ? -8.925 12.318 -11.039 1.00 94.62 170 LEU A O 1
ATOM 1299 N N . GLN A 1 171 ? -6.688 12.259 -10.913 1.00 95.44 171 GLN A N 1
ATOM 1300 C CA . GLN A 1 171 ? -6.459 12.692 -12.279 1.00 95.44 171 GLN A CA 1
ATOM 1301 C C . GLN A 1 171 ? -5.778 11.594 -13.084 1.00 95.44 171 GLN A C 1
ATOM 1303 O O . GLN A 1 171 ? -4.864 10.948 -12.579 1.00 95.44 171 GLN A O 1
ATOM 1308 N N . VAL A 1 172 ? -6.196 11.409 -14.337 1.00 96.81 172 VAL A N 1
ATOM 1309 C CA . VAL A 1 172 ? -5.524 10.470 -15.241 1.00 96.81 172 VAL A CA 1
ATOM 1310 C C . VAL A 1 172 ? -4.142 10.975 -15.657 1.00 96.81 172 VAL A C 1
ATOM 1312 O O . VAL A 1 172 ? -3.891 12.187 -15.733 1.00 96.81 172 VAL A O 1
ATOM 1315 N N . ASP A 1 173 ? -3.269 10.028 -15.989 1.00 95.44 173 ASP A N 1
ATOM 1316 C CA . ASP A 1 173 ? -1.948 10.286 -16.554 1.00 95.44 173 ASP A CA 1
ATOM 1317 C C . ASP A 1 173 ? -2.022 11.193 -17.790 1.00 95.44 173 ASP A C 1
ATOM 1319 O O . ASP A 1 173 ? -2.888 11.058 -18.657 1.00 95.44 173 ASP A O 1
ATOM 1323 N N . GLY A 1 174 ? -1.063 12.114 -17.901 1.00 90.62 174 GLY A N 1
ATOM 1324 C CA . GLY A 1 174 ? -0.891 12.959 -19.085 1.00 90.62 174 GLY A CA 1
ATOM 1325 C C . GLY A 1 174 ? -1.954 14.046 -19.278 1.00 90.62 174 GLY A C 1
ATOM 1326 O O . GLY A 1 174 ? -1.838 14.835 -20.217 1.00 90.62 174 GLY A O 1
ATOM 1327 N N . PHE A 1 175 ? -2.958 14.141 -18.403 1.00 93.81 175 PHE A N 1
ATOM 1328 C CA . PHE A 1 175 ? -3.861 15.285 -18.394 1.00 93.81 175 PHE A CA 1
ATOM 1329 C C . PHE A 1 175 ? -3.179 16.498 -17.741 1.00 93.81 175 PHE A C 1
ATOM 1331 O O . PHE A 1 175 ? -2.477 16.392 -16.738 1.00 93.81 175 PHE A O 1
ATOM 1338 N N . ALA A 1 176 ? -3.370 17.674 -18.328 1.00 90.88 176 ALA A N 1
ATOM 1339 C CA . ALA A 1 176 ? -2.954 18.941 -17.744 1.00 90.88 176 ALA A CA 1
ATOM 1340 C C . ALA A 1 176 ? -4.232 19.733 -17.443 1.00 90.88 176 ALA A C 1
ATOM 1342 O O . ALA A 1 176 ? -4.866 20.221 -18.386 1.00 90.88 176 ALA A O 1
ATOM 1343 N N . PRO A 1 177 ? -4.659 19.826 -16.171 1.00 87.88 177 PRO A N 1
ATOM 1344 C CA . PRO A 1 177 ? -5.885 20.524 -15.835 1.00 87.88 177 PRO A CA 1
ATOM 1345 C C . PRO A 1 177 ? -5.715 22.020 -16.133 1.00 87.88 177 PRO A C 1
ATOM 1347 O O . PRO A 1 177 ? -4.610 22.562 -16.009 1.00 87.88 177 PRO A O 1
ATOM 1350 N N . PRO A 1 178 ? -6.791 22.721 -16.528 1.00 90.62 178 PRO A N 1
ATOM 1351 C CA . PRO A 1 178 ? -6.730 24.167 -16.665 1.00 90.62 178 PRO A CA 1
ATOM 1352 C C . PRO A 1 178 ? -6.416 24.803 -15.306 1.00 90.62 178 PRO A C 1
ATOM 1354 O O . PRO A 1 178 ? -6.768 24.270 -14.255 1.00 90.62 178 PRO A O 1
ATOM 1357 N N . PHE A 1 179 ? -5.818 25.995 -15.330 1.00 89.25 179 PHE A N 1
ATOM 1358 C CA . PHE A 1 179 ? -5.502 26.750 -14.112 1.00 89.25 179 PHE A CA 1
ATOM 1359 C C . PHE A 1 179 ? -6.731 27.005 -13.218 1.00 89.25 179 PHE A C 1
ATOM 1361 O O . PHE A 1 179 ? -6.605 27.105 -12.001 1.00 89.25 179 PHE A O 1
ATOM 1368 N N . LEU A 1 180 ? -7.919 27.109 -13.819 1.00 91.88 180 LEU A N 1
ATOM 1369 C CA . LEU A 1 180 ? -9.180 27.288 -13.113 1.00 91.88 180 LEU A CA 1
ATOM 1370 C C . LEU A 1 180 ? -10.228 26.310 -13.652 1.00 91.88 180 LEU A C 1
ATOM 1372 O O . LEU A 1 180 ? -10.508 26.288 -14.852 1.00 91.88 180 LEU A O 1
ATOM 1376 N N . LEU A 1 181 ? -10.839 25.545 -12.749 1.00 92.00 181 LEU A N 1
ATOM 1377 C CA . LEU A 1 181 ? -12.006 24.717 -13.035 1.00 92.00 181 LEU A CA 1
ATOM 1378 C C . LEU A 1 181 ? -13.273 25.583 -12.931 1.00 92.00 181 LEU A C 1
ATOM 1380 O O . LEU A 1 181 ? -13.623 26.062 -11.854 1.00 92.00 181 LEU A O 1
ATOM 1384 N N . LEU A 1 182 ? -13.939 25.825 -14.062 1.00 93.31 182 LEU A N 1
ATOM 1385 C CA . LEU A 1 182 ? -15.202 26.573 -14.111 1.00 93.31 182 LEU A CA 1
ATOM 1386 C C . LEU A 1 182 ? -16.388 25.687 -13.679 1.00 93.31 182 LEU A C 1
ATOM 1388 O O . LEU A 1 182 ? -16.289 24.465 -13.761 1.00 93.31 182 LEU A O 1
ATOM 1392 N N . PRO A 1 183 ? -17.529 26.257 -13.246 1.00 94.69 183 PRO A N 1
ATOM 1393 C CA . PRO A 1 183 ? -18.721 25.465 -12.933 1.00 94.69 183 PRO A CA 1
ATOM 1394 C C . PRO A 1 183 ? -19.112 24.513 -14.079 1.00 94.69 183 PRO A C 1
ATOM 1396 O O . PRO A 1 183 ? -19.144 24.929 -15.236 1.00 94.69 183 PRO A O 1
ATOM 1399 N N . GLY A 1 184 ? -19.412 23.248 -13.761 1.00 92.56 184 GLY A N 1
ATOM 1400 C CA . GLY A 1 184 ? -19.690 22.201 -14.759 1.00 92.56 184 GLY A CA 1
ATOM 1401 C C . GLY A 1 184 ? -18.443 21.482 -15.289 1.00 92.56 184 GLY A C 1
ATOM 1402 O O . GLY A 1 184 ? -18.525 20.710 -16.252 1.00 92.56 184 GLY A O 1
ATOM 1403 N N . TRP A 1 185 ? -17.281 21.721 -14.676 1.00 94.38 185 TRP A N 1
ATOM 1404 C CA . TRP A 1 185 ? -16.043 21.025 -15.012 1.00 94.38 185 TRP A CA 1
ATOM 1405 C C . TRP A 1 185 ? -16.155 19.513 -14.802 1.00 94.38 185 TRP A C 1
ATOM 1407 O O . TRP A 1 185 ? -15.520 18.774 -15.548 1.00 94.38 185 TRP A O 1
ATOM 1417 N N . GLU A 1 186 ? -16.963 19.053 -13.839 1.00 93.25 186 GLU A N 1
ATOM 1418 C CA . GLU A 1 186 ? -17.116 17.630 -13.528 1.00 93.25 186 GLU A CA 1
ATOM 1419 C C . GLU A 1 186 ? -17.601 16.846 -14.747 1.00 93.25 186 GLU A C 1
ATOM 1421 O O . GLU A 1 186 ? -17.058 15.791 -15.050 1.00 93.25 186 GLU A O 1
ATOM 1426 N N . GLU A 1 187 ? -18.573 17.387 -15.487 1.00 94.19 187 GLU A N 1
ATOM 1427 C CA . GLU A 1 187 ? -19.064 16.766 -16.721 1.00 94.19 187 GLU A CA 1
ATOM 1428 C C . GLU A 1 187 ? -18.057 16.934 -17.866 1.00 94.19 187 GLU A C 1
ATOM 1430 O O . GLU A 1 187 ? -17.802 15.999 -18.624 1.00 94.19 187 GLU A O 1
ATOM 1435 N N . THR A 1 188 ? -17.440 18.115 -17.966 1.00 94.81 188 THR A N 1
ATOM 1436 C CA . THR A 1 188 ? -16.472 18.446 -19.026 1.00 94.81 188 THR A CA 1
ATOM 1437 C C . THR A 1 188 ? -15.242 17.535 -18.985 1.00 94.81 188 THR A C 1
ATOM 1439 O O . THR A 1 188 ? -14.753 17.108 -20.031 1.00 94.81 188 THR A O 1
ATOM 1442 N N . TYR A 1 189 ? -14.754 17.228 -17.782 1.00 96.12 189 TYR A N 1
ATOM 1443 C CA . TYR A 1 189 ? -13.546 16.442 -17.542 1.00 96.12 189 TYR A CA 1
ATOM 1444 C C . TYR A 1 189 ? -13.835 15.069 -16.928 1.00 96.12 189 TYR A C 1
ATOM 1446 O O . TYR A 1 189 ? -12.942 14.464 -16.341 1.00 96.12 189 TYR A O 1
ATOM 1454 N N . ARG A 1 190 ? -15.057 14.537 -17.069 1.00 94.94 190 ARG A N 1
ATOM 1455 C CA . ARG A 1 190 ? -15.483 13.267 -16.442 1.00 94.94 190 ARG A CA 1
ATOM 1456 C C . ARG A 1 190 ? -14.623 12.045 -16.799 1.00 94.94 190 ARG A C 1
ATOM 1458 O O . ARG A 1 190 ? -14.644 11.042 -16.094 1.00 94.94 190 ARG A O 1
ATOM 1465 N N . ASN A 1 191 ? -13.889 12.112 -17.913 1.00 95.81 191 ASN A N 1
ATOM 1466 C CA . ASN A 1 191 ? -12.991 11.052 -18.385 1.00 95.81 191 ASN A CA 1
ATOM 1467 C C . ASN A 1 191 ? -11.514 11.329 -18.053 1.00 95.81 191 ASN A C 1
ATOM 1469 O O . ASN A 1 191 ? -10.656 10.516 -18.384 1.00 95.81 191 ASN A O 1
ATOM 1473 N N . GLN A 1 192 ? -11.210 12.476 -17.446 1.00 96.75 192 GLN A N 1
ATOM 1474 C CA . GLN A 1 192 ? -9.856 12.925 -17.119 1.00 96.75 192 GLN A CA 1
ATOM 1475 C C . GLN A 1 192 ? -9.666 13.161 -15.617 1.00 96.75 192 GLN A C 1
ATOM 1477 O O . GLN A 1 192 ? -8.554 13.029 -15.110 1.00 96.75 192 GLN A O 1
ATOM 1482 N N . ILE A 1 193 ? -10.745 13.491 -14.906 1.00 96.44 193 ILE A N 1
ATOM 1483 C CA . ILE A 1 193 ? -10.782 13.653 -13.458 1.00 96.44 193 ILE A CA 1
ATOM 1484 C C . ILE A 1 193 ? -11.861 12.721 -12.909 1.00 96.44 193 ILE A C 1
ATOM 1486 O O . ILE A 1 193 ? -13.050 12.886 -13.180 1.00 96.44 193 ILE A O 1
ATOM 1490 N N . LEU A 1 194 ? -11.439 11.747 -12.112 1.00 96.00 194 LEU A N 1
ATOM 1491 C CA . LEU A 1 194 ? -12.325 10.899 -11.332 1.00 96.00 194 LEU A CA 1
ATOM 1492 C C . LEU A 1 194 ? -12.725 11.633 -10.050 1.00 96.00 194 LEU A C 1
ATOM 1494 O O . LEU A 1 194 ? -11.869 12.129 -9.321 1.00 96.00 194 LEU A O 1
ATOM 1498 N N . THR A 1 195 ? -14.021 11.663 -9.747 1.00 94.62 195 THR A N 1
ATOM 1499 C CA . THR A 1 195 ? -14.531 12.109 -8.444 1.00 94.62 195 THR A CA 1
ATOM 1500 C C . THR A 1 195 ? -14.993 10.898 -7.650 1.00 94.62 195 THR A C 1
ATOM 1502 O O . THR A 1 195 ? -16.020 10.305 -7.970 1.00 94.62 195 THR A O 1
ATOM 1505 N N . LEU A 1 196 ? -14.242 10.544 -6.612 1.00 92.06 196 LEU A N 1
ATOM 1506 C CA . LEU A 1 196 ? -14.589 9.484 -5.674 1.00 92.06 196 LEU A CA 1
ATOM 1507 C C . LEU A 1 196 ? -15.440 10.053 -4.540 1.00 92.06 196 LEU A C 1
ATOM 1509 O O . LEU A 1 196 ? -15.037 11.022 -3.893 1.00 92.06 196 LEU A O 1
ATOM 1513 N N . GLU A 1 197 ? -16.588 9.431 -4.266 1.00 91.69 197 GLU A N 1
ATOM 1514 C CA . GLU A 1 197 ? -17.356 9.723 -3.052 1.00 91.69 197 GLU A CA 1
ATOM 1515 C C . GLU A 1 197 ? -16.778 8.937 -1.874 1.00 91.69 197 GLU A C 1
ATOM 1517 O O . GLU A 1 197 ? -16.913 7.724 -1.839 1.00 91.69 197 GLU A O 1
ATOM 1522 N N . VAL A 1 198 ? -16.161 9.594 -0.901 1.00 90.62 198 VAL A N 1
ATOM 1523 C CA . VAL A 1 198 ? -15.559 8.948 0.272 1.00 90.62 198 VAL A CA 1
ATOM 1524 C C . VAL A 1 198 ? -16.341 9.219 1.554 1.00 90.62 198 VAL A C 1
ATOM 1526 O O . VAL A 1 198 ? -17.203 10.103 1.621 1.00 90.62 198 VAL A O 1
ATOM 1529 N N . TYR A 1 199 ? -16.027 8.470 2.610 1.00 86.31 199 TYR A N 1
ATOM 1530 C CA . TYR A 1 199 ? -16.645 8.646 3.916 1.00 86.31 199 TYR A CA 1
ATOM 1531 C C . TYR A 1 199 ? -16.521 10.094 4.416 1.00 86.31 199 TYR A C 1
ATOM 1533 O O . TYR A 1 199 ? -15.426 10.657 4.519 1.00 86.31 199 TYR A O 1
ATOM 1541 N N . ARG A 1 200 ? -17.668 10.695 4.766 1.00 86.81 200 ARG A N 1
ATOM 1542 C CA . ARG A 1 200 ? -17.690 12.044 5.339 1.00 86.81 200 ARG A CA 1
ATOM 1543 C C . ARG A 1 200 ? -17.107 12.017 6.736 1.00 86.81 200 ARG A C 1
ATOM 1545 O O . ARG A 1 200 ? -17.657 11.324 7.589 1.00 86.81 200 ARG A O 1
ATOM 1552 N N . GLN A 1 201 ? -16.085 12.824 6.991 1.00 85.12 201 GLN A N 1
ATOM 1553 C CA . GLN A 1 201 ? -15.576 12.982 8.347 1.00 85.12 201 GLN A CA 1
ATOM 1554 C C . GLN A 1 201 ? -15.076 14.404 8.622 1.00 85.12 201 GLN A C 1
ATOM 1556 O O . GLN A 1 201 ? -14.673 15.128 7.718 1.00 85.12 201 GLN A O 1
ATOM 1561 N N . SER A 1 202 ? -15.130 14.799 9.889 1.00 84.62 202 SER A N 1
ATOM 1562 C CA . SER A 1 202 ? -14.537 15.995 10.468 1.00 84.62 202 SER A CA 1
ATOM 1563 C C . SER A 1 202 ? -13.319 15.617 11.305 1.00 84.62 202 SER A C 1
ATOM 1565 O O . SER A 1 202 ? -13.298 14.591 11.989 1.00 84.62 202 SER A O 1
ATOM 1567 N N . THR A 1 203 ? -12.318 16.495 11.327 1.00 82.31 203 THR A N 1
ATOM 1568 C CA . THR A 1 203 ? -11.141 16.343 12.194 1.00 82.31 203 THR A CA 1
ATOM 1569 C C . THR A 1 203 ? -11.521 16.312 13.680 1.00 82.31 203 THR A C 1
ATOM 1571 O O . THR A 1 203 ? -10.825 15.698 14.485 1.00 82.31 203 THR A O 1
ATOM 1574 N N . GLN A 1 204 ? -12.663 16.903 14.057 1.00 81.88 204 GLN A N 1
ATOM 1575 C CA . GLN A 1 204 ? -13.152 16.917 15.440 1.00 81.88 204 GLN A CA 1
ATOM 1576 C C . GLN A 1 204 ? -13.579 15.533 15.954 1.00 81.88 204 GLN A C 1
ATOM 1578 O O . GLN A 1 204 ? -13.499 15.282 17.152 1.00 81.88 204 GLN A O 1
ATOM 1583 N N . GLU A 1 205 ? -13.970 14.607 15.076 1.00 79.88 205 GLU A N 1
ATOM 1584 C CA . GLU A 1 205 ? -14.382 13.249 15.470 1.00 79.88 205 GLU A CA 1
ATOM 1585 C C . GLU A 1 205 ? -13.208 12.247 15.527 1.00 79.88 205 GLU A C 1
ATOM 1587 O O . GLU A 1 205 ? -13.403 11.054 15.779 1.00 79.88 205 GLU A O 1
ATOM 1592 N N . ARG A 1 206 ? -11.979 12.715 15.267 1.00 83.38 206 ARG A N 1
ATOM 1593 C CA . ARG A 1 206 ? -10.746 11.910 15.174 1.00 83.38 206 ARG A CA 1
ATOM 1594 C C . ARG A 1 206 ? -9.617 12.465 16.052 1.00 83.38 206 ARG A C 1
ATOM 1596 O O . ARG A 1 206 ? -8.446 12.346 15.715 1.00 83.38 206 ARG A O 1
ATOM 1603 N N . GLN A 1 207 ? -9.972 13.093 17.173 1.00 85.56 207 GLN A N 1
ATOM 1604 C CA . GLN A 1 207 ? -9.013 13.757 18.066 1.00 85.56 207 GLN A CA 1
ATOM 1605 C C . GLN A 1 207 ? -8.211 12.793 18.946 1.00 85.56 207 GLN A C 1
ATOM 1607 O O . GLN A 1 207 ? -7.146 13.167 19.439 1.00 85.56 207 GLN A O 1
ATOM 1612 N N . PHE A 1 208 ? -8.719 11.577 19.171 1.00 91.25 208 PHE A N 1
ATOM 1613 C CA . PHE A 1 208 ? -8.103 10.620 20.078 1.00 91.25 208 PHE A CA 1
ATOM 1614 C C . PHE A 1 208 ? -7.477 9.468 19.308 1.00 91.25 208 PHE A C 1
ATOM 1616 O O . PHE A 1 208 ? -8.112 8.836 18.461 1.00 91.25 208 PHE A O 1
ATOM 1623 N N . THR A 1 209 ? -6.237 9.170 19.680 1.00 94.50 209 THR A N 1
ATOM 1624 C CA . THR A 1 209 ? -5.416 8.156 19.029 1.00 94.50 209 THR A CA 1
ATOM 1625 C C . THR A 1 209 ? -5.139 6.987 19.974 1.00 94.50 209 THR A C 1
ATOM 1627 O O . THR A 1 209 ? -4.771 7.182 21.137 1.00 94.50 209 THR A O 1
ATOM 1630 N N . LEU A 1 210 ? -5.251 5.763 19.461 1.00 95.25 210 LEU A N 1
ATOM 1631 C CA . LEU A 1 210 ? -4.752 4.543 20.089 1.00 95.25 210 LEU A CA 1
ATOM 1632 C C . LEU A 1 210 ? -3.563 4.004 19.274 1.00 95.25 210 LEU A C 1
ATOM 1634 O O . LEU A 1 210 ? -3.778 3.558 18.145 1.00 95.25 210 LEU A O 1
ATOM 1638 N N . PRO A 1 211 ? -2.327 4.039 19.806 1.00 96.75 211 PRO A N 1
ATOM 1639 C CA . PRO A 1 211 ? -1.191 3.382 19.171 1.00 96.75 211 PRO A CA 1
ATOM 1640 C C . PRO A 1 211 ? -1.305 1.862 19.310 1.00 96.75 211 PRO A C 1
ATOM 1642 O O . PRO A 1 211 ? -1.643 1.356 20.382 1.00 96.75 211 PRO A O 1
ATOM 1645 N N . LEU A 1 212 ? -0.987 1.155 18.233 1.00 96.88 212 LEU A N 1
ATOM 1646 C CA . LEU A 1 212 ? -1.005 -0.296 18.136 1.00 96.88 212 LEU A CA 1
ATOM 1647 C C . LEU A 1 212 ? 0.266 -0.783 17.435 1.00 96.88 212 LEU A C 1
ATOM 1649 O O . LEU A 1 212 ? 0.685 -0.197 16.441 1.00 96.88 212 LEU A O 1
ATOM 1653 N N . ALA A 1 213 ? 0.862 -1.858 17.935 1.00 95.94 213 ALA A N 1
ATOM 1654 C CA . ALA A 1 213 ? 1.904 -2.604 17.244 1.00 95.94 213 ALA A CA 1
ATOM 1655 C C . ALA A 1 213 ? 1.249 -3.747 16.455 1.00 95.94 213 ALA A C 1
ATOM 1657 O O . ALA A 1 213 ? 0.494 -4.538 17.023 1.00 95.94 213 ALA A O 1
ATOM 1658 N N . VAL A 1 214 ? 1.506 -3.818 15.152 1.00 95.69 214 VAL A N 1
ATOM 1659 C CA . VAL A 1 214 ? 0.864 -4.768 14.231 1.00 95.69 214 VAL A CA 1
ATOM 1660 C C . VAL A 1 214 ? 1.933 -5.478 13.422 1.00 95.69 214 VAL A C 1
ATOM 1662 O O . VAL A 1 214 ? 2.770 -4.810 12.830 1.00 95.69 214 VAL A O 1
ATOM 1665 N N . GLU A 1 215 ? 1.914 -6.808 13.374 1.00 94.69 215 GLU A N 1
ATOM 1666 C CA . GLU A 1 215 ? 2.805 -7.563 12.485 1.00 94.69 215 GLU A CA 1
ATOM 1667 C C . GLU A 1 215 ? 2.641 -7.093 11.032 1.00 94.69 215 GLU A C 1
ATOM 1669 O O . GLU A 1 215 ? 1.518 -6.971 10.543 1.00 94.69 215 GLU A O 1
ATOM 1674 N N . ALA A 1 216 ? 3.745 -6.839 10.330 1.00 94.69 216 ALA A N 1
ATOM 1675 C CA . ALA A 1 216 ? 3.714 -6.363 8.949 1.00 94.69 216 ALA A CA 1
ATOM 1676 C C . ALA A 1 216 ? 2.947 -7.340 8.041 1.00 94.69 216 ALA A C 1
ATOM 1678 O O . ALA A 1 216 ? 2.054 -6.924 7.315 1.00 94.69 216 ALA A O 1
ATOM 1679 N N . ALA A 1 217 ? 3.181 -8.648 8.201 1.00 93.25 217 ALA A N 1
ATOM 1680 C CA . ALA A 1 217 ? 2.481 -9.699 7.455 1.00 93.25 217 ALA A CA 1
ATOM 1681 C C . ALA A 1 217 ? 0.994 -9.876 7.839 1.00 93.25 217 ALA A C 1
ATOM 1683 O O . ALA A 1 217 ? 0.282 -10.678 7.235 1.00 93.25 217 ALA A O 1
ATOM 1684 N N . ALA A 1 218 ? 0.507 -9.170 8.867 1.00 94.31 218 ALA A N 1
ATOM 1685 C CA . ALA A 1 218 ? -0.914 -9.122 9.209 1.00 94.31 218 ALA A CA 1
ATOM 1686 C C . ALA A 1 218 ? -1.661 -7.989 8.484 1.00 94.31 218 ALA A C 1
ATOM 1688 O O . ALA A 1 218 ? -2.897 -7.942 8.513 1.00 94.31 218 ALA A O 1
ATOM 1689 N N . VAL A 1 219 ? -0.931 -7.070 7.850 1.00 95.31 219 VAL A N 1
ATOM 1690 C CA . VAL A 1 219 ? -1.500 -5.992 7.048 1.00 95.31 219 VAL A CA 1
ATOM 1691 C C . VAL A 1 219 ? -1.841 -6.537 5.662 1.00 95.31 219 VAL A C 1
ATOM 1693 O O . VAL A 1 219 ? -1.058 -7.236 5.032 1.00 95.31 219 VAL A O 1
ATOM 1696 N N . SER A 1 220 ? -3.041 -6.230 5.176 1.00 94.50 220 SER A N 1
ATOM 1697 C CA . SER A 1 220 ? -3.425 -6.559 3.804 1.00 94.50 220 SER A CA 1
ATOM 1698 C C . SER A 1 220 ? -2.610 -5.714 2.827 1.00 94.50 220 SER A C 1
ATOM 1700 O O . SER A 1 220 ? -2.500 -4.504 3.044 1.00 94.50 220 SER A O 1
ATOM 1702 N N . PRO A 1 221 ? -2.117 -6.301 1.728 1.00 92.94 221 PRO A N 1
ATOM 1703 C CA . PRO A 1 221 ? -1.290 -5.579 0.777 1.00 92.94 221 PRO A CA 1
ATOM 1704 C C . PRO A 1 221 ? -2.045 -4.390 0.180 1.00 92.94 221 PRO A C 1
ATOM 1706 O O . PRO A 1 221 ? -3.264 -4.432 -0.047 1.00 92.94 221 PRO A O 1
ATOM 1709 N N . ALA A 1 222 ? -1.306 -3.315 -0.075 1.00 94.25 222 ALA A N 1
ATOM 1710 C CA . ALA A 1 222 ? -1.861 -2.130 -0.702 1.00 94.25 222 ALA A CA 1
ATOM 1711 C C . ALA A 1 222 ? -2.195 -2.389 -2.179 1.00 94.25 222 ALA A C 1
ATOM 1713 O O . ALA A 1 222 ? -1.507 -3.130 -2.887 1.00 94.25 222 ALA A O 1
ATOM 1714 N N . HIS A 1 223 ? -3.266 -1.757 -2.652 1.00 97.00 223 HIS A N 1
ATOM 1715 C CA . HIS A 1 223 ? -3.553 -1.676 -4.080 1.00 97.00 223 HIS A CA 1
ATOM 1716 C C . HIS A 1 223 ? -2.628 -0.669 -4.749 1.00 97.00 223 HIS A C 1
ATOM 1718 O O . HIS A 1 223 ? -2.022 0.173 -4.086 1.00 97.00 223 HIS A O 1
ATOM 1724 N N . LEU A 1 224 ? -2.523 -0.754 -6.069 1.00 98.25 224 LEU A N 1
ATOM 1725 C CA . LEU A 1 224 ? -1.586 0.040 -6.845 1.00 98.25 224 LEU A CA 1
ATOM 1726 C C . LEU A 1 224 ? -2.300 0.784 -7.971 1.00 98.25 224 LEU A C 1
ATOM 1728 O O . LEU A 1 224 ? -3.266 0.283 -8.549 1.00 98.25 224 LEU A O 1
ATOM 1732 N N . PHE A 1 225 ? -1.753 1.932 -8.344 1.00 98.44 225 PHE A N 1
ATOM 1733 C CA . PHE A 1 225 ? -1.946 2.515 -9.663 1.00 98.44 225 PHE A CA 1
ATOM 1734 C C . PHE A 1 225 ? -0.747 2.177 -10.539 1.00 98.44 225 PHE A C 1
ATOM 1736 O O . PHE A 1 225 ? 0.395 2.186 -10.086 1.00 98.44 225 PHE A O 1
ATOM 1743 N N . PHE A 1 226 ? -1.003 1.842 -11.796 1.00 97.94 226 PHE A N 1
ATOM 1744 C CA . PHE A 1 226 ? 0.018 1.617 -12.801 1.00 97.94 226 PHE A CA 1
ATOM 1745 C C . PHE A 1 226 ? 0.049 2.794 -13.764 1.00 97.94 226 PHE A C 1
ATOM 1747 O O . PHE A 1 226 ? -0.908 3.020 -14.505 1.00 97.94 226 PHE A O 1
ATOM 1754 N N . HIS A 1 227 ? 1.176 3.493 -13.773 1.00 97.81 227 HIS A N 1
ATOM 1755 C CA . HIS A 1 227 ? 1.409 4.658 -14.606 1.00 97.81 227 HIS A CA 1
ATOM 1756 C C . HIS A 1 227 ? 2.205 4.275 -15.847 1.00 97.81 227 HIS A C 1
ATOM 1758 O O . HIS A 1 227 ? 3.223 3.573 -15.779 1.00 97.81 227 HIS A O 1
ATOM 1764 N N . ARG A 1 228 ? 1.751 4.765 -17.000 1.00 94.06 228 ARG A N 1
ATOM 1765 C CA . ARG A 1 228 ? 2.396 4.548 -18.304 1.00 94.06 228 ARG A CA 1
ATOM 1766 C C . ARG A 1 228 ? 2.625 5.897 -18.968 1.00 94.06 228 ARG A C 1
ATOM 1768 O O . ARG A 1 228 ? 1.867 6.279 -19.866 1.00 94.06 228 ARG A O 1
ATOM 1775 N N . PRO A 1 229 ? 3.648 6.647 -18.536 1.00 90.25 229 PRO A N 1
ATOM 1776 C CA . PRO A 1 229 ? 3.932 7.924 -19.158 1.00 90.25 229 PRO A CA 1
ATOM 1777 C C . PRO A 1 229 ? 4.292 7.712 -20.635 1.00 90.25 229 PRO A C 1
ATOM 1779 O O . PRO A 1 229 ? 4.914 6.716 -21.006 1.00 90.25 229 PRO A O 1
ATOM 1782 N N . THR A 1 230 ? 3.914 8.663 -21.493 1.00 87.44 230 THR A N 1
ATOM 1783 C CA . THR A 1 230 ? 4.251 8.635 -22.930 1.00 87.44 230 THR A CA 1
ATOM 1784 C C . THR A 1 230 ? 5.762 8.659 -23.167 1.00 87.44 230 THR A C 1
ATOM 1786 O O . THR A 1 230 ? 6.248 8.127 -24.163 1.00 87.44 230 THR A O 1
ATOM 1789 N N . THR A 1 231 ? 6.503 9.254 -22.232 1.00 85.31 231 THR A N 1
ATOM 1790 C CA . THR A 1 231 ? 7.963 9.270 -22.178 1.00 85.31 231 THR A CA 1
ATOM 1791 C C . THR A 1 231 ? 8.429 8.847 -20.790 1.00 85.31 231 THR A C 1
ATOM 1793 O O . THR A 1 231 ? 7.978 9.418 -19.801 1.00 85.31 231 THR A O 1
ATOM 1796 N N . GLY A 1 232 ? 9.372 7.912 -20.708 1.00 87.25 232 GLY A N 1
ATOM 1797 C CA . GLY A 1 232 ? 9.930 7.444 -19.438 1.00 87.25 232 GLY A CA 1
ATOM 1798 C C . GLY A 1 232 ? 9.646 5.970 -19.177 1.00 87.25 232 GLY A C 1
ATOM 1799 O O . GLY A 1 232 ? 9.280 5.223 -20.083 1.00 87.25 232 GLY A O 1
ATOM 1800 N N . ILE A 1 233 ? 9.873 5.553 -17.934 1.00 91.38 233 ILE A N 1
ATOM 1801 C CA . ILE A 1 233 ? 9.711 4.166 -17.497 1.00 91.38 233 ILE A CA 1
ATOM 1802 C C . ILE A 1 233 ? 8.348 4.044 -16.801 1.00 91.38 233 ILE A C 1
ATOM 1804 O O . ILE A 1 233 ? 8.036 4.890 -15.961 1.00 91.38 233 ILE A O 1
ATOM 1808 N N . PRO A 1 234 ? 7.529 3.028 -17.130 1.00 95.00 234 PRO A N 1
ATOM 1809 C CA . PRO A 1 234 ? 6.312 2.740 -16.381 1.00 95.00 234 PRO A CA 1
ATOM 1810 C C . PRO A 1 234 ? 6.615 2.487 -14.906 1.00 95.00 234 PRO A C 1
ATOM 1812 O O . PRO A 1 234 ? 7.620 1.855 -14.584 1.00 95.00 234 PRO A O 1
ATOM 1815 N N . PHE A 1 235 ? 5.733 2.926 -14.020 1.00 97.50 235 PHE A N 1
ATOM 1816 C CA . PHE A 1 235 ? 5.929 2.807 -12.578 1.00 97.50 235 PHE A CA 1
ATOM 1817 C C . PHE A 1 235 ? 4.618 2.543 -11.855 1.00 97.50 235 PHE A C 1
ATOM 1819 O O . PHE A 1 235 ? 3.542 2.627 -12.447 1.00 97.50 235 PHE A O 1
ATOM 1826 N N . TYR A 1 236 ? 4.721 2.185 -10.583 1.00 98.38 236 TYR A N 1
ATOM 1827 C CA . TYR A 1 236 ? 3.577 1.876 -9.740 1.00 98.38 236 TYR A CA 1
ATOM 1828 C C . TYR A 1 236 ? 3.493 2.880 -8.597 1.00 98.38 236 TYR A C 1
ATOM 1830 O O . TYR A 1 236 ? 4.509 3.178 -7.979 1.00 98.38 236 TYR A O 1
ATOM 1838 N N . GLU A 1 237 ? 2.300 3.381 -8.308 1.00 98.25 237 GLU A N 1
ATOM 1839 C CA . GLU A 1 237 ? 2.004 4.205 -7.134 1.00 98.25 237 GLU A CA 1
ATOM 1840 C C . GLU A 1 237 ? 1.179 3.378 -6.146 1.00 98.25 237 GLU A C 1
ATOM 1842 O O . GLU A 1 237 ? 0.284 2.633 -6.544 1.00 98.25 237 GLU A O 1
ATOM 1847 N N . VAL A 1 238 ? 1.484 3.479 -4.857 1.00 97.50 238 VAL A N 1
ATOM 1848 C CA . VAL A 1 238 ? 0.709 2.838 -3.796 1.00 97.50 238 VAL A CA 1
ATOM 1849 C C . VAL A 1 238 ? -0.577 3.631 -3.580 1.00 97.50 238 VAL A C 1
ATOM 1851 O O . VAL A 1 238 ? -0.541 4.801 -3.210 1.00 97.50 238 VAL A O 1
ATOM 1854 N N . CYS A 1 239 ? -1.728 2.988 -3.771 1.00 95.19 239 CYS A N 1
ATOM 1855 C CA . CYS A 1 239 ? -3.022 3.602 -3.504 1.00 95.19 239 CYS A CA 1
ATOM 1856 C C . CYS A 1 239 ? -3.197 3.792 -1.991 1.00 95.19 239 CYS A C 1
ATOM 1858 O O . CYS A 1 239 ? -3.133 2.823 -1.235 1.00 95.19 239 CYS A O 1
ATOM 1860 N N . HIS A 1 240 ? -3.430 5.035 -1.555 1.00 91.50 240 HIS A N 1
ATOM 1861 C CA . HIS A 1 240 ? -3.571 5.401 -0.141 1.00 91.50 240 HIS A CA 1
ATOM 1862 C C . HIS A 1 240 ? -2.465 4.822 0.760 1.00 91.50 240 HIS A C 1
ATOM 1864 O O . HIS A 1 240 ? -2.746 4.020 1.655 1.00 91.50 240 HIS A O 1
ATOM 1870 N N . PRO A 1 241 ? -1.209 5.277 0.606 1.00 94.06 241 PRO A N 1
ATOM 1871 C CA . PRO A 1 241 ? -0.063 4.692 1.307 1.00 94.06 241 PRO A CA 1
ATOM 1872 C C . PRO A 1 241 ? -0.179 4.779 2.838 1.00 94.06 241 PRO A C 1
ATOM 1874 O O . PRO A 1 241 ? 0.496 4.062 3.562 1.00 94.06 241 PRO A O 1
ATOM 1877 N N . PHE A 1 242 ? -1.053 5.639 3.363 1.00 94.69 242 PHE A N 1
ATOM 1878 C CA . PHE A 1 242 ? -1.234 5.837 4.798 1.00 94.69 242 PHE A CA 1
ATOM 1879 C C . PHE A 1 242 ? -2.429 5.077 5.394 1.00 94.69 242 PHE A C 1
ATOM 1881 O O . PHE A 1 242 ? -2.799 5.362 6.536 1.00 94.69 242 PHE A O 1
ATOM 1888 N N . ILE A 1 243 ? -3.029 4.131 4.659 1.00 95.69 243 ILE A N 1
ATOM 1889 C CA . ILE A 1 243 ? -4.105 3.253 5.140 1.00 95.69 243 ILE A CA 1
ATOM 1890 C C . ILE A 1 243 ? -3.598 1.814 5.239 1.00 95.69 243 ILE A C 1
ATOM 1892 O O . ILE A 1 243 ? -3.284 1.177 4.240 1.00 95.69 243 ILE A O 1
ATOM 1896 N N . PHE A 1 244 ? -3.618 1.268 6.451 1.00 96.88 244 PHE A N 1
ATOM 1897 C CA . PHE A 1 244 ? -3.211 -0.101 6.753 1.00 96.88 244 PHE A CA 1
ATOM 1898 C C . PHE A 1 244 ? -4.448 -0.890 7.171 1.00 96.88 244 PHE A C 1
ATOM 1900 O O . PHE A 1 244 ? -5.133 -0.526 8.131 1.00 96.88 244 PHE A O 1
ATOM 1907 N N . ARG A 1 245 ? -4.761 -1.956 6.432 1.00 95.94 245 ARG A N 1
ATOM 1908 C CA . ARG A 1 245 ? -5.963 -2.772 6.640 1.00 95.94 245 ARG A CA 1
ATOM 1909 C C . ARG A 1 245 ? -5.596 -4.076 7.329 1.00 95.94 245 ARG A C 1
ATOM 1911 O O . ARG A 1 245 ? -4.860 -4.874 6.765 1.00 95.94 245 ARG A O 1
ATOM 1918 N N . VAL A 1 246 ? -6.153 -4.328 8.507 1.00 96.56 246 VAL A N 1
ATOM 1919 C CA . VAL A 1 246 ? -6.034 -5.631 9.179 1.00 96.56 246 VAL A CA 1
ATOM 1920 C C . VAL A 1 246 ? -7.377 -6.344 9.104 1.00 96.56 246 VAL A C 1
ATOM 1922 O O . VAL A 1 246 ? -8.359 -5.879 9.688 1.00 96.56 246 VAL A O 1
ATOM 1925 N N . GLY A 1 247 ? -7.432 -7.432 8.336 1.00 95.88 247 GLY A N 1
ATOM 1926 C CA . GLY A 1 247 ? -8.660 -8.168 8.043 1.00 95.88 247 GLY A CA 1
ATOM 1927 C C . GLY A 1 247 ? -8.951 -9.273 9.054 1.00 95.88 247 GLY A C 1
ATOM 1928 O O . GLY A 1 247 ? -8.077 -10.067 9.405 1.00 95.88 247 GLY A O 1
ATOM 1929 N N . VAL A 1 248 ? -10.207 -9.366 9.487 1.00 96.12 248 VAL A N 1
ATOM 1930 C CA . VAL A 1 248 ? -10.732 -10.496 10.265 1.00 96.12 248 VAL A CA 1
ATOM 1931 C C . VAL A 1 248 ? -12.048 -11.001 9.688 1.00 96.12 248 VAL A C 1
ATOM 1933 O O . VAL A 1 248 ? -12.735 -10.288 8.955 1.00 96.12 248 VAL A O 1
ATOM 1936 N N . GLN A 1 249 ? -12.413 -12.239 10.014 1.00 95.31 249 GLN A N 1
ATOM 1937 C CA . GLN A 1 249 ? -13.704 -12.811 9.638 1.00 95.31 249 GLN A CA 1
ATOM 1938 C C . GLN A 1 249 ? -14.866 -11.924 10.107 1.00 95.31 249 GLN A C 1
ATOM 1940 O O . GLN A 1 249 ? -14.802 -11.266 11.148 1.00 95.31 249 GLN A O 1
ATOM 1945 N N . ALA A 1 250 ? -15.947 -11.899 9.326 1.00 92.56 250 ALA A N 1
ATOM 1946 C CA . ALA A 1 250 ? -17.122 -11.101 9.654 1.00 92.56 250 ALA A CA 1
ATOM 1947 C C . ALA A 1 250 ? -17.671 -11.455 11.051 1.00 92.56 250 ALA A C 1
ATOM 1949 O O . ALA A 1 250 ? -17.846 -12.622 11.393 1.00 92.56 250 ALA A O 1
ATOM 1950 N N . GLY A 1 251 ? -17.947 -10.427 11.858 1.00 90.19 251 GLY A N 1
ATOM 1951 C CA . GLY A 1 251 ? -18.440 -10.571 13.233 1.00 90.19 251 GLY A CA 1
ATOM 1952 C C . GLY A 1 251 ? -17.354 -10.733 14.303 1.00 90.19 251 GLY A C 1
ATOM 1953 O O . GLY A 1 251 ? -17.662 -10.597 15.488 1.00 90.19 251 GLY A O 1
ATOM 1954 N N . GLU A 1 252 ? -16.097 -10.954 13.915 1.00 94.75 252 GLU A N 1
ATOM 1955 C CA . GLU A 1 252 ? -14.979 -11.024 14.855 1.00 94.75 252 GLU A CA 1
ATOM 1956 C C . GLU A 1 252 ? -14.533 -9.641 15.350 1.00 94.75 252 GLU A C 1
ATOM 1958 O O . GLU A 1 252 ? -14.905 -8.599 14.807 1.00 94.75 252 GLU A O 1
ATOM 1963 N N . ARG A 1 253 ? -13.736 -9.628 16.423 1.00 93.69 253 ARG A N 1
ATOM 1964 C CA . ARG A 1 253 ? -13.142 -8.415 17.004 1.00 93.69 253 ARG A CA 1
ATOM 1965 C C . ARG A 1 253 ? -11.632 -8.411 16.817 1.00 93.69 253 ARG A C 1
ATOM 1967 O O . ARG A 1 253 ? -10.994 -9.461 16.771 1.00 93.69 253 ARG A O 1
ATOM 1974 N N . ILE A 1 254 ? -11.061 -7.213 16.798 1.00 94.31 254 ILE A N 1
ATOM 1975 C CA . ILE A 1 254 ? -9.618 -7.020 16.909 1.00 94.31 254 ILE A CA 1
ATOM 1976 C C . ILE A 1 254 ? -9.278 -6.956 18.387 1.00 94.31 254 ILE A C 1
ATOM 1978 O O . ILE A 1 254 ? -9.802 -6.104 19.102 1.00 94.31 254 ILE A O 1
ATOM 1982 N N . HIS A 1 255 ? -8.418 -7.861 18.837 1.00 94.12 255 HIS A N 1
ATOM 1983 C CA . HIS A 1 255 ? -7.918 -7.897 20.204 1.00 94.12 255 HIS A CA 1
ATOM 1984 C C . HIS A 1 255 ? -6.489 -7.375 20.237 1.00 94.12 255 HIS A C 1
ATOM 1986 O O . HIS A 1 255 ? -5.712 -7.615 19.313 1.00 94.12 255 HIS A O 1
ATOM 1992 N N . PHE A 1 256 ? -6.134 -6.690 21.316 1.00 94.06 256 PHE A N 1
ATOM 1993 C CA . PHE A 1 256 ? -4.759 -6.287 21.560 1.00 94.06 256 PHE A CA 1
ATOM 1994 C C . PHE A 1 256 ? -4.402 -6.472 23.030 1.00 94.06 256 PHE A C 1
ATOM 1996 O O . PHE A 1 256 ? -5.268 -6.467 23.899 1.00 94.06 256 PHE A O 1
ATOM 2003 N N . ALA A 1 257 ? -3.121 -6.651 23.325 1.00 92.75 257 ALA A N 1
ATOM 2004 C CA . ALA A 1 257 ? -2.624 -6.713 24.693 1.00 92.75 257 ALA A CA 1
ATOM 2005 C C . ALA A 1 257 ? -1.297 -5.973 24.767 1.00 92.75 257 ALA A C 1
ATOM 2007 O O . ALA A 1 257 ? -0.442 -6.163 23.912 1.00 92.75 257 ALA A O 1
ATOM 2008 N N . GLN A 1 258 ? -1.140 -5.108 25.773 1.00 89.75 258 GLN A N 1
ATOM 2009 C CA . GLN A 1 258 ? 0.050 -4.253 25.911 1.00 89.75 258 GLN A CA 1
ATOM 2010 C C . GLN A 1 258 ? 0.347 -3.415 24.646 1.00 89.75 258 GLN A C 1
ATOM 2012 O O . GLN A 1 258 ? 1.486 -3.058 24.381 1.00 89.75 258 GLN A O 1
ATOM 2017 N N . GLY A 1 259 ? -0.696 -3.077 23.878 1.00 90.56 259 GLY A N 1
ATOM 2018 C CA . GLY A 1 259 ? -0.586 -2.330 22.622 1.00 90.56 259 GLY A CA 1
ATOM 2019 C C . GLY A 1 259 ? -0.317 -3.192 21.386 1.00 90.56 259 GLY A C 1
ATOM 2020 O O . GLY A 1 259 ? -0.410 -2.677 20.282 1.00 90.56 259 GLY A O 1
ATOM 2021 N N . GLU A 1 260 ? -0.055 -4.489 21.525 1.00 93.88 260 GLU A N 1
ATOM 2022 C CA . GLU A 1 260 ? 0.178 -5.394 20.395 1.00 93.88 260 GLU A CA 1
ATOM 2023 C C . GLU A 1 260 ? -1.128 -6.018 19.910 1.00 93.88 260 GLU A C 1
ATOM 2025 O O . GLU A 1 260 ? -1.856 -6.626 20.700 1.00 93.88 260 GLU A O 1
ATOM 2030 N N . VAL A 1 261 ? -1.425 -5.896 18.615 1.00 93.19 261 VAL A N 1
ATOM 2031 C CA . VAL A 1 261 ? -2.566 -6.570 17.988 1.00 93.19 261 VAL A CA 1
ATOM 2032 C C . VAL A 1 261 ? -2.305 -8.068 17.945 1.00 93.19 261 VAL A C 1
ATOM 2034 O O . VAL A 1 261 ? -1.280 -8.527 17.452 1.00 93.19 261 VAL A O 1
ATOM 2037 N N . ARG A 1 262 ? -3.270 -8.841 18.444 1.00 88.38 262 ARG A N 1
ATOM 2038 C CA . ARG A 1 262 ? -3.222 -10.302 18.475 1.00 88.38 262 ARG A CA 1
ATOM 2039 C C . ARG A 1 262 ? -4.322 -10.853 17.592 1.00 88.38 262 ARG A C 1
ATOM 2041 O O . ARG A 1 262 ? -5.487 -10.908 17.993 1.00 88.38 262 ARG A O 1
ATOM 2048 N N . LEU A 1 263 ? -3.946 -11.272 16.391 1.00 82.44 263 LEU A N 1
ATOM 2049 C CA . LEU A 1 263 ? -4.849 -11.997 15.511 1.00 82.44 263 LEU A CA 1
ATOM 2050 C C . LEU A 1 263 ? -4.795 -13.479 15.851 1.00 82.44 263 LEU A C 1
ATOM 2052 O O . LEU A 1 263 ? -3.739 -14.104 15.841 1.00 82.44 263 LEU A O 1
ATOM 2056 N N . LEU A 1 264 ? -5.956 -14.061 16.133 1.00 77.75 264 LEU A N 1
ATOM 2057 C CA . LEU A 1 264 ? -6.067 -15.512 16.170 1.00 77.75 264 LEU A CA 1
ATOM 2058 C C . LEU A 1 264 ? -5.996 -16.011 14.718 1.00 77.75 264 LEU A C 1
ATOM 2060 O O . LEU A 1 264 ? -6.825 -15.568 13.922 1.00 77.75 264 LEU A O 1
ATOM 2064 N N . PRO A 1 265 ? -5.072 -16.923 14.353 1.00 75.19 265 PRO A N 1
ATOM 2065 C CA . PRO A 1 265 ? -4.851 -17.303 12.953 1.00 75.19 265 PRO A CA 1
ATOM 2066 C C . PRO A 1 265 ? -6.115 -17.749 12.209 1.00 75.19 265 PRO A C 1
ATOM 2068 O O . PRO A 1 265 ? -6.316 -17.384 11.059 1.00 75.19 265 PRO A O 1
ATOM 2071 N N . LEU A 1 266 ? -7.021 -18.467 12.884 1.00 77.88 266 LEU A N 1
ATOM 2072 C CA . LEU A 1 266 ? -8.294 -18.920 12.301 1.00 77.88 266 LEU A CA 1
ATOM 2073 C C . LEU A 1 266 ? -9.315 -17.797 12.067 1.00 77.88 266 LEU A C 1
ATOM 2075 O O . LEU A 1 266 ? -10.326 -18.026 11.412 1.00 77.88 266 LEU A O 1
ATOM 2079 N N . LYS A 1 267 ? -9.076 -16.610 12.625 1.00 88.19 267 LYS A N 1
ATOM 2080 C CA . LYS A 1 267 ? -9.952 -15.439 12.529 1.00 88.19 267 LYS A CA 1
ATOM 2081 C C . LYS A 1 267 ? -9.392 -14.357 11.620 1.00 88.19 267 LYS A C 1
ATOM 2083 O O . LYS A 1 267 ? -10.156 -13.495 11.199 1.00 88.19 267 LYS A O 1
ATOM 2088 N N . ALA A 1 268 ? -8.092 -14.382 11.334 1.00 90.75 268 ALA A N 1
ATOM 2089 C CA . ALA A 1 268 ? -7.481 -13.478 10.373 1.00 90.75 268 ALA A CA 1
ATOM 2090 C C . ALA A 1 268 ? -8.037 -13.752 8.968 1.00 90.75 268 ALA A C 1
ATOM 2092 O O . ALA A 1 268 ? -8.326 -14.897 8.609 1.00 90.75 268 ALA A O 1
ATOM 2093 N N . LYS A 1 269 ? -8.216 -12.692 8.183 1.00 93.44 269 LYS A N 1
ATOM 2094 C CA . LYS A 1 269 ? -8.769 -12.769 6.833 1.00 93.44 269 LYS A CA 1
ATOM 2095 C C . LYS A 1 269 ? -7.866 -12.024 5.864 1.00 93.44 269 LYS A C 1
ATOM 2097 O O . LYS A 1 269 ? -7.667 -10.822 6.006 1.00 93.44 269 LYS A O 1
ATOM 2102 N N . PHE A 1 270 ? -7.370 -12.756 4.874 1.00 91.56 270 PHE A N 1
ATOM 2103 C CA . PHE A 1 270 ? -6.524 -12.250 3.801 1.00 91.56 270 PHE A CA 1
ATOM 2104 C C . PHE A 1 270 ? -7.143 -12.619 2.461 1.00 91.56 270 PHE A C 1
ATOM 2106 O O . PHE A 1 270 ? -7.851 -13.622 2.361 1.00 91.56 270 PHE A O 1
ATOM 2113 N N . PHE A 1 271 ? -6.842 -11.822 1.445 1.00 93.56 271 PHE A N 1
ATOM 2114 C CA . PHE A 1 271 ? -7.211 -12.100 0.067 1.00 93.56 271 PHE A CA 1
ATOM 2115 C C . PHE A 1 271 ? -5.941 -12.177 -0.775 1.00 93.56 271 PHE A C 1
ATOM 2117 O O . PHE A 1 271 ? -5.055 -11.337 -0.643 1.00 93.56 271 PHE A O 1
ATOM 2124 N N . ASP A 1 272 ? -5.850 -13.189 -1.636 1.00 93.94 272 ASP A N 1
ATOM 2125 C CA . ASP A 1 272 ? -4.639 -13.494 -2.409 1.00 93.94 272 ASP A CA 1
ATOM 2126 C C . ASP A 1 272 ? -4.537 -12.677 -3.706 1.00 93.94 272 ASP A C 1
ATOM 2128 O O . ASP A 1 272 ? -4.123 -13.180 -4.754 1.00 93.94 272 ASP A O 1
ATOM 2132 N N . TYR A 1 273 ? -4.927 -11.404 -3.654 1.00 95.62 273 TYR A N 1
ATOM 2133 C CA . TYR A 1 273 ? -4.830 -10.487 -4.780 1.00 95.62 273 TYR A CA 1
ATOM 2134 C C . TYR A 1 273 ? -4.590 -9.044 -4.339 1.00 95.62 273 TYR A C 1
ATOM 2136 O O . TYR A 1 273 ? -4.863 -8.647 -3.210 1.00 95.62 273 TYR A O 1
ATOM 2144 N N . VAL A 1 274 ? -4.104 -8.252 -5.286 1.00 96.44 274 VAL A N 1
ATOM 2145 C CA . VAL A 1 274 ? -4.064 -6.794 -5.233 1.00 96.44 274 VAL A CA 1
ATOM 2146 C C . VAL A 1 274 ? -4.718 -6.246 -6.493 1.00 96.44 274 VAL A C 1
ATOM 2148 O O . VAL A 1 274 ? -4.529 -6.793 -7.579 1.00 96.44 274 VAL A O 1
ATOM 2151 N N . VAL A 1 275 ? -5.474 -5.162 -6.373 1.00 97.56 275 VAL A N 1
ATOM 2152 C CA . VAL A 1 275 ? -5.936 -4.397 -7.530 1.00 97.56 275 VAL A CA 1
ATOM 2153 C C . VAL A 1 275 ? -4.803 -3.495 -8.024 1.00 97.56 275 VAL A C 1
ATOM 2155 O O . VAL A 1 275 ? -4.128 -2.846 -7.225 1.00 97.56 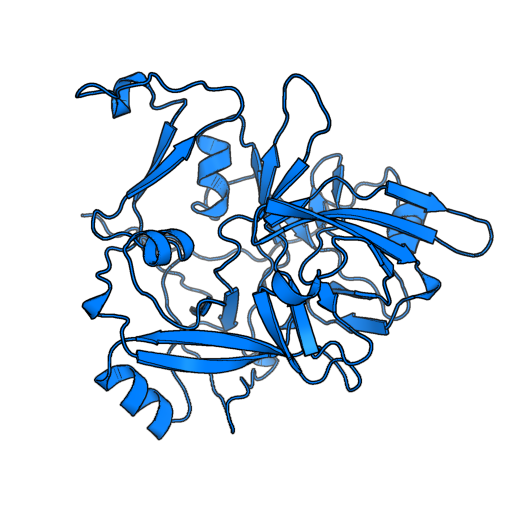275 VAL A O 1
ATOM 2158 N N . VAL A 1 276 ? -4.582 -3.472 -9.336 1.00 98.06 276 VAL A N 1
ATOM 2159 C CA . VAL A 1 276 ? -3.563 -2.668 -10.021 1.00 98.06 276 VAL A CA 1
ATOM 2160 C C . VAL A 1 276 ? -4.231 -1.884 -11.147 1.00 98.06 276 VAL A C 1
ATOM 2162 O O . VAL A 1 276 ? -4.286 -2.340 -12.290 1.00 98.06 276 VAL A O 1
ATOM 2165 N N . GLY A 1 277 ? -4.767 -0.716 -10.805 1.00 97.88 277 GLY A N 1
ATOM 2166 C CA . GLY A 1 277 ? -5.549 0.127 -11.705 1.00 97.88 277 GLY A CA 1
ATOM 2167 C C . GLY A 1 277 ? -4.702 0.876 -12.737 1.00 97.88 277 GLY A C 1
ATOM 2168 O O . GLY A 1 277 ? -3.647 1.405 -12.406 1.00 97.88 277 GLY A O 1
ATOM 2169 N N . ASP A 1 278 ? -5.150 0.952 -13.989 1.00 97.06 278 ASP A N 1
ATOM 2170 C CA . ASP A 1 278 ? -4.495 1.710 -15.063 1.00 97.06 278 ASP A CA 1
ATOM 2171 C C . ASP A 1 278 ? -4.756 3.221 -14.921 1.00 97.06 278 ASP A C 1
ATOM 2173 O O . ASP A 1 278 ? -5.852 3.714 -15.217 1.00 97.06 278 ASP A O 1
ATOM 2177 N N . ALA A 1 279 ? -3.736 3.971 -14.497 1.00 97.69 279 ALA A N 1
ATOM 2178 C CA . ALA A 1 279 ? -3.842 5.403 -14.222 1.00 97.69 279 ALA A CA 1
ATOM 2179 C C . ALA A 1 279 ? -4.122 6.259 -15.473 1.00 97.69 279 ALA A C 1
ATOM 2181 O O . ALA A 1 279 ? -4.427 7.443 -15.350 1.00 97.69 279 ALA A O 1
ATOM 2182 N N . GLN A 1 280 ? -4.086 5.692 -16.685 1.00 96.69 280 GLN A N 1
ATOM 2183 C CA . GLN A 1 280 ? -4.462 6.401 -17.915 1.00 96.69 280 GLN A CA 1
ATOM 2184 C C . GLN A 1 280 ? -5.981 6.563 -18.088 1.00 96.69 280 GLN A C 1
ATOM 2186 O O . GLN A 1 280 ? -6.428 7.248 -19.010 1.00 96.69 280 GLN A O 1
ATOM 2191 N N . THR A 1 281 ? -6.796 5.928 -17.239 1.00 97.00 281 THR A N 1
ATOM 2192 C CA . THR A 1 281 ? -8.260 5.955 -17.355 1.00 97.00 281 THR A CA 1
ATOM 2193 C C . THR A 1 281 ? -8.930 6.187 -16.007 1.00 97.00 281 THR A C 1
ATOM 2195 O O . THR A 1 281 ? -8.467 5.706 -14.977 1.00 97.00 281 THR A O 1
ATOM 2198 N N . THR A 1 282 ? -10.088 6.850 -15.998 1.00 97.00 282 THR A N 1
ATOM 2199 C CA . THR A 1 282 ? -10.878 7.008 -14.764 1.00 97.00 282 THR A CA 1
ATOM 2200 C C . THR A 1 282 ? -11.390 5.672 -14.224 1.00 97.00 282 THR A C 1
ATOM 2202 O O . THR A 1 282 ? -11.459 5.508 -13.012 1.00 97.00 282 THR A O 1
ATOM 2205 N N . LYS A 1 283 ? -11.664 4.681 -15.090 1.00 97.00 283 LYS A N 1
ATOM 2206 C CA . LYS A 1 283 ? -11.991 3.307 -14.663 1.00 97.00 283 LYS A CA 1
ATOM 2207 C C . LYS A 1 283 ? -10.822 2.654 -13.916 1.00 97.00 283 LYS A C 1
ATOM 2209 O O . LYS A 1 283 ? -11.034 1.993 -12.907 1.00 97.00 283 LYS A O 1
ATOM 2214 N N . GLY A 1 284 ? -9.591 2.824 -14.397 1.00 97.44 284 GLY A N 1
ATOM 2215 C CA . GLY A 1 284 ? -8.402 2.316 -13.715 1.00 97.44 284 GLY A CA 1
ATOM 2216 C C . GLY A 1 284 ? -8.123 3.036 -12.399 1.00 97.44 284 GLY A C 1
ATOM 2217 O O . GLY A 1 284 ? -7.832 2.372 -11.412 1.00 97.44 284 GLY A O 1
ATOM 2218 N N . LEU A 1 285 ? -8.334 4.353 -12.328 1.00 97.25 285 LEU A N 1
ATOM 2219 C CA . LEU A 1 285 ? -8.261 5.093 -11.061 1.00 97.25 285 LEU A CA 1
ATOM 2220 C C . LEU A 1 285 ? -9.335 4.664 -10.044 1.00 97.25 285 LEU A C 1
ATOM 2222 O O . LEU A 1 285 ? -9.089 4.700 -8.842 1.00 97.25 285 LEU A O 1
ATOM 2226 N N . ALA A 1 286 ? -10.518 4.254 -10.506 1.00 96.19 286 ALA A N 1
ATOM 2227 C CA . ALA A 1 286 ? -11.596 3.777 -9.640 1.00 96.19 286 ALA A CA 1
ATOM 2228 C C . ALA A 1 286 ? -11.370 2.341 -9.140 1.00 96.19 286 ALA A C 1
ATOM 2230 O O . ALA A 1 286 ? -11.830 1.992 -8.056 1.00 96.19 286 ALA A O 1
ATOM 2231 N N . ALA A 1 287 ? -10.634 1.519 -9.894 1.00 96.50 287 ALA A N 1
ATOM 2232 C CA . ALA A 1 287 ? -10.511 0.085 -9.641 1.00 96.50 287 ALA A CA 1
ATOM 2233 C C . ALA A 1 287 ? -10.095 -0.287 -8.201 1.00 96.50 287 ALA A C 1
ATOM 2235 O O . ALA A 1 287 ? -10.714 -1.195 -7.654 1.00 96.50 287 ALA A O 1
ATOM 2236 N N . PRO A 1 288 ? -9.117 0.375 -7.543 1.00 95.44 288 PRO A N 1
ATOM 2237 C CA . PRO A 1 288 ? -8.781 0.076 -6.145 1.00 95.44 288 PRO A CA 1
ATOM 2238 C C . PRO A 1 288 ? -9.896 0.327 -5.117 1.00 95.44 288 PRO A C 1
ATOM 2240 O O . PRO A 1 288 ? -9.776 -0.128 -3.982 1.00 95.44 288 PRO A O 1
ATOM 2243 N N . TYR A 1 289 ? -10.939 1.078 -5.478 1.00 92.75 289 TYR A N 1
ATOM 2244 C CA . TYR A 1 289 ? -12.082 1.399 -4.616 1.00 92.75 289 TYR A CA 1
ATOM 2245 C C . TYR A 1 289 ? -13.310 0.542 -4.936 1.00 92.75 289 TYR A C 1
ATOM 2247 O O . TYR A 1 289 ? -14.071 0.210 -4.025 1.00 92.75 289 TYR A O 1
ATOM 2255 N N . ASP A 1 290 ? -13.459 0.172 -6.210 1.00 91.69 290 ASP A N 1
ATOM 2256 C CA . ASP A 1 290 ? -14.505 -0.699 -6.749 1.00 91.69 290 ASP A CA 1
ATOM 2257 C C . ASP A 1 290 ? -13.957 -2.127 -6.968 1.00 91.69 290 ASP A C 1
ATOM 2259 O O . ASP A 1 290 ? -13.970 -2.662 -8.081 1.00 91.69 290 ASP A O 1
ATOM 2263 N N . GLU A 1 291 ? -13.414 -2.737 -5.905 1.00 91.19 291 GLU A N 1
ATOM 2264 C CA . GLU A 1 291 ? -12.760 -4.056 -5.962 1.00 91.19 291 GLU A CA 1
ATOM 2265 C C . GLU A 1 291 ? -13.703 -5.184 -6.442 1.00 91.19 291 GLU A C 1
ATOM 2267 O O . GLU A 1 291 ? -13.241 -6.205 -6.948 1.00 91.19 291 GLU A O 1
ATOM 2272 N N . GLU A 1 292 ? -15.021 -5.015 -6.308 1.00 90.06 292 GLU A N 1
ATOM 2273 C CA . GLU A 1 292 ? -16.044 -5.943 -6.806 1.00 90.06 292 GLU A CA 1
ATOM 2274 C C . GLU A 1 292 ? -16.249 -5.912 -8.324 1.00 90.06 292 GLU A C 1
ATOM 2276 O O . GLU A 1 292 ? -16.700 -6.903 -8.897 1.00 90.06 292 GLU A O 1
ATOM 2281 N N . ASP A 1 293 ? -15.937 -4.784 -8.963 1.00 89.19 293 ASP A N 1
ATOM 2282 C CA . ASP A 1 293 ? -16.325 -4.466 -10.340 1.00 89.19 293 ASP A CA 1
ATOM 2283 C C . ASP A 1 293 ? -15.079 -4.213 -11.209 1.00 89.19 293 ASP A C 1
ATOM 2285 O O . ASP A 1 293 ? -15.074 -3.392 -12.135 1.00 89.19 293 ASP A O 1
ATOM 2289 N N . THR A 1 294 ? -13.991 -4.937 -10.923 1.00 92.69 294 THR A N 1
ATOM 2290 C CA . THR A 1 294 ? -12.721 -4.806 -11.640 1.00 92.69 294 THR A CA 1
ATOM 2291 C C . THR A 1 294 ? -12.089 -6.146 -12.005 1.00 92.69 294 THR A C 1
ATOM 2293 O O . THR A 1 294 ? -12.047 -7.098 -11.232 1.00 92.69 294 THR A O 1
ATOM 2296 N N . ASP A 1 295 ? -11.543 -6.197 -13.214 1.00 92.56 295 ASP A N 1
ATOM 2297 C CA . ASP A 1 295 ? -10.678 -7.255 -13.731 1.00 92.56 295 ASP A CA 1
ATOM 2298 C C . ASP A 1 295 ? -9.185 -6.912 -13.581 1.00 92.56 295 ASP A C 1
ATOM 2300 O O . ASP A 1 295 ? -8.319 -7.745 -13.850 1.00 92.56 295 ASP A O 1
ATOM 2304 N N . GLN A 1 296 ? -8.867 -5.701 -13.115 1.00 96.12 296 GLN A N 1
ATOM 2305 C CA . GLN A 1 296 ? -7.505 -5.184 -12.977 1.00 96.12 296 GLN A CA 1
ATOM 2306 C C . GLN A 1 296 ? -6.831 -5.709 -11.706 1.00 96.12 296 GLN A C 1
ATOM 2308 O O . GLN A 1 296 ? -6.390 -4.947 -10.851 1.00 96.12 296 GLN A O 1
ATOM 2313 N N . ILE A 1 297 ? -6.766 -7.028 -11.572 1.00 96.19 297 ILE A N 1
ATOM 2314 C CA . ILE A 1 297 ? -6.204 -7.721 -10.416 1.00 96.19 297 ILE A CA 1
ATOM 2315 C C . ILE A 1 297 ? -4.869 -8.389 -10.747 1.00 96.19 297 ILE A C 1
ATOM 2317 O O . ILE A 1 297 ? -4.629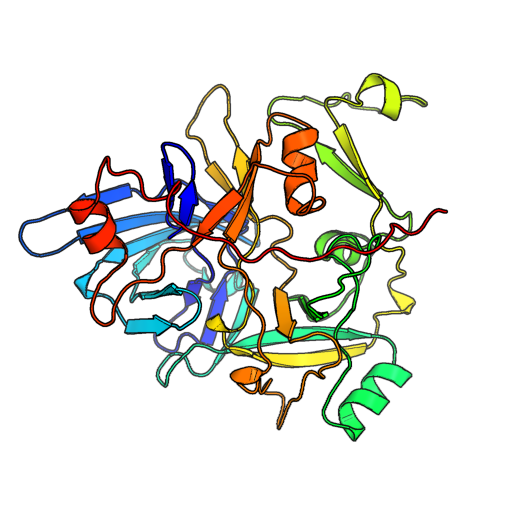 -8.866 -11.857 1.00 96.19 297 ILE A O 1
ATOM 2321 N N . MET A 1 298 ? -4.005 -8.485 -9.742 1.00 97.38 298 MET A N 1
ATOM 2322 C CA . MET A 1 298 ? -2.832 -9.349 -9.747 1.00 97.38 298 MET A CA 1
ATOM 2323 C C . MET A 1 298 ? -2.888 -10.286 -8.540 1.00 97.38 298 MET A C 1
ATOM 2325 O O . MET A 1 298 ? -3.193 -9.860 -7.433 1.00 97.38 298 MET A O 1
ATOM 2329 N N . LYS A 1 299 ? -2.598 -11.569 -8.751 1.00 96.69 299 LYS A N 1
ATOM 2330 C CA . LYS A 1 299 ? -2.691 -12.638 -7.750 1.00 96.69 299 LYS A CA 1
ATOM 2331 C C . LYS A 1 299 ? -1.370 -12.801 -7.017 1.00 96.69 299 LYS A C 1
ATOM 2333 O O . LYS A 1 299 ? -0.314 -12.818 -7.649 1.00 96.69 299 LYS A O 1
ATOM 2338 N N . ILE A 1 300 ? -1.428 -12.941 -5.701 1.00 95.81 300 ILE A N 1
ATOM 2339 C CA . ILE A 1 300 ? -0.246 -13.082 -4.851 1.00 95.81 300 ILE A CA 1
ATOM 2340 C C . ILE A 1 300 ? 0.366 -14.473 -5.043 1.00 95.81 300 ILE A C 1
ATOM 2342 O O . ILE A 1 300 ? -0.333 -15.481 -5.170 1.00 95.81 300 ILE A O 1
ATOM 2346 N N . GLU A 1 301 ? 1.694 -14.532 -5.113 1.00 94.62 301 GLU A N 1
ATOM 2347 C CA . GLU A 1 301 ? 2.434 -15.793 -5.118 1.00 94.62 301 GLU A CA 1
ATOM 2348 C C . GLU A 1 301 ? 2.776 -16.217 -3.697 1.00 94.62 301 GLU A C 1
ATOM 2350 O O . GLU A 1 301 ? 3.515 -15.520 -3.002 1.00 94.62 301 GLU A O 1
ATOM 2355 N N . ARG A 1 302 ? 2.281 -17.388 -3.290 1.00 91.69 302 ARG A N 1
ATOM 2356 C CA . ARG A 1 302 ? 2.675 -18.022 -2.033 1.00 91.69 302 ARG A CA 1
ATOM 2357 C C . ARG A 1 302 ? 3.716 -19.081 -2.335 1.00 91.69 302 ARG A C 1
ATOM 2359 O O . ARG A 1 302 ? 3.436 -20.084 -2.989 1.00 91.69 302 ARG A O 1
ATOM 2366 N N . LEU A 1 303 ? 4.928 -18.836 -1.864 1.00 91.38 303 LEU A N 1
ATOM 2367 C CA . LEU A 1 303 ? 6.067 -19.689 -2.158 1.00 91.38 303 LEU A CA 1
ATOM 2368 C C . LEU A 1 303 ? 6.194 -20.808 -1.120 1.00 91.38 303 LEU A C 1
ATOM 2370 O O . LEU A 1 303 ? 5.932 -20.573 0.061 1.00 91.38 303 LEU A O 1
ATOM 2374 N N . PRO A 1 304 ? 6.626 -22.012 -1.532 1.00 85.38 304 PRO A N 1
ATOM 2375 C CA . PRO A 1 304 ? 7.049 -23.043 -0.596 1.00 85.38 304 PRO A CA 1
ATOM 2376 C C . PRO A 1 304 ? 8.174 -22.549 0.318 1.00 85.38 304 PRO A C 1
ATOM 2378 O O . PRO A 1 304 ? 8.963 -21.676 -0.055 1.00 85.38 304 PRO A O 1
ATOM 2381 N N . GLU A 1 305 ? 8.277 -23.157 1.497 1.00 83.81 305 GLU A N 1
ATOM 2382 C CA . GLU A 1 305 ? 9.361 -22.879 2.437 1.00 83.81 305 GLU A CA 1
ATOM 2383 C C . GLU A 1 305 ? 10.737 -23.052 1.771 1.00 83.81 305 GLU A C 1
ATOM 2385 O O . GLU A 1 305 ? 10.957 -23.968 0.976 1.00 83.81 305 GLU A O 1
ATOM 2390 N N . GLY A 1 306 ? 11.660 -22.135 2.069 1.00 83.94 306 GLY A N 1
ATOM 2391 C CA . GLY A 1 306 ? 13.019 -22.133 1.521 1.00 83.94 306 GLY A CA 1
ATOM 2392 C C . GLY A 1 306 ? 13.152 -21.594 0.093 1.00 83.94 306 GLY A C 1
ATOM 2393 O O . GLY A 1 306 ? 14.276 -21.415 -0.367 1.00 83.94 306 GLY A O 1
ATOM 2394 N N . LYS A 1 307 ? 12.050 -21.289 -0.606 1.00 91.69 307 LYS A N 1
ATOM 2395 C CA . LYS A 1 307 ? 12.094 -20.721 -1.960 1.00 91.69 307 LYS A CA 1
ATOM 2396 C C . LYS A 1 307 ? 11.953 -19.204 -1.939 1.00 91.69 307 LYS A C 1
ATOM 2398 O O . LYS A 1 307 ? 10.992 -18.678 -1.381 1.00 91.69 307 LYS A O 1
ATOM 2403 N N . THR A 1 308 ? 12.867 -18.483 -2.587 1.00 95.62 308 THR A N 1
ATOM 2404 C CA . THR A 1 308 ? 12.764 -17.020 -2.703 1.00 95.62 308 THR A CA 1
ATOM 2405 C C . THR A 1 308 ? 11.934 -16.609 -3.916 1.00 95.62 308 THR A C 1
ATOM 2407 O O . THR A 1 308 ? 11.880 -17.316 -4.926 1.00 95.62 308 THR A O 1
ATOM 2410 N N . MET A 1 309 ? 11.304 -15.433 -3.849 1.00 95.31 309 MET A N 1
ATOM 2411 C CA . MET A 1 309 ? 10.582 -14.867 -4.994 1.00 95.31 309 MET A CA 1
ATOM 2412 C C . MET A 1 309 ? 11.495 -14.573 -6.186 1.00 95.31 309 MET A C 1
ATOM 2414 O O . MET A 1 309 ? 11.040 -14.602 -7.327 1.00 95.31 309 MET A O 1
ATOM 2418 N N . LEU A 1 310 ? 12.781 -14.329 -5.927 1.00 95.88 310 LEU A N 1
ATOM 2419 C CA . LEU A 1 310 ? 13.779 -14.061 -6.954 1.00 95.88 310 LEU A CA 1
ATOM 2420 C C . LEU A 1 310 ? 14.148 -15.338 -7.716 1.00 95.88 310 LEU A C 1
ATOM 2422 O O . LEU A 1 310 ? 14.147 -15.335 -8.945 1.00 95.88 310 LEU A O 1
ATOM 2426 N N . ASP A 1 311 ? 14.380 -16.444 -7.008 1.00 94.38 311 ASP A N 1
ATOM 2427 C CA . ASP A 1 311 ? 14.654 -17.738 -7.646 1.00 94.38 311 ASP A CA 1
ATOM 2428 C C . ASP A 1 311 ? 13.421 -18.228 -8.408 1.00 94.38 311 ASP A C 1
ATOM 2430 O O . ASP A 1 311 ? 13.509 -18.623 -9.573 1.00 94.38 311 ASP A O 1
ATOM 2434 N N . PHE A 1 312 ? 12.242 -18.102 -7.786 1.00 94.88 312 PHE A N 1
ATOM 2435 C CA . PHE A 1 312 ? 10.974 -18.460 -8.411 1.00 94.88 312 PHE A CA 1
ATOM 2436 C C . PHE A 1 312 ? 10.751 -17.723 -9.735 1.00 94.88 312 PHE A C 1
ATOM 2438 O O . PHE A 1 312 ? 10.318 -18.354 -10.702 1.00 94.88 312 PHE A O 1
ATOM 2445 N N . TRP A 1 313 ? 11.066 -16.424 -9.797 1.00 94.31 313 TRP A N 1
ATOM 2446 C CA . TRP A 1 313 ? 10.943 -15.631 -11.020 1.00 94.31 313 TRP A CA 1
ATOM 2447 C C . TRP A 1 313 ? 11.729 -16.246 -12.182 1.00 94.31 313 TRP A C 1
ATOM 2449 O O . TRP A 1 313 ? 11.189 -16.420 -13.273 1.00 94.31 313 TRP A O 1
ATOM 2459 N N . PHE A 1 314 ? 13.000 -16.596 -11.963 1.00 93.81 314 PHE A N 1
ATOM 2460 C CA . PHE A 1 314 ? 13.848 -17.154 -13.021 1.00 93.81 314 PHE A CA 1
ATOM 2461 C C . PHE A 1 314 ? 13.492 -18.598 -13.381 1.00 93.81 314 PHE A C 1
ATOM 2463 O O . PHE A 1 314 ? 13.679 -18.993 -14.529 1.00 93.81 314 PHE A O 1
ATOM 2470 N N . GLU A 1 315 ? 12.979 -19.382 -12.435 1.00 93.38 315 GLU A N 1
ATOM 2471 C CA . GLU A 1 315 ? 12.528 -20.754 -12.693 1.00 93.38 315 GLU A CA 1
ATOM 2472 C C . GLU A 1 315 ? 11.217 -20.823 -13.486 1.00 93.38 315 GLU A C 1
ATOM 2474 O O . GLU A 1 315 ? 10.979 -21.806 -14.182 1.00 93.38 315 GLU A O 1
ATOM 2479 N N . ASN A 1 316 ? 10.370 -19.794 -13.386 1.00 93.38 316 ASN A N 1
ATOM 2480 C CA . ASN A 1 316 ? 9.023 -19.779 -13.969 1.00 93.38 316 ASN A CA 1
ATOM 2481 C C . ASN A 1 316 ? 8.839 -18.653 -14.999 1.00 93.38 316 ASN A C 1
ATOM 2483 O O . ASN A 1 316 ? 7.715 -18.254 -15.309 1.00 93.38 316 ASN A O 1
ATOM 2487 N N . GLY A 1 317 ? 9.942 -18.122 -15.532 1.00 87.06 317 GLY A N 1
ATOM 2488 C CA . GLY A 1 317 ? 9.906 -17.085 -16.557 1.00 87.06 317 GLY A CA 1
ATOM 2489 C C . GLY A 1 317 ? 9.110 -17.537 -17.786 1.00 87.06 317 GLY A C 1
ATOM 2490 O O . GLY A 1 317 ? 9.267 -18.661 -18.259 1.00 87.06 317 GLY A O 1
ATOM 2491 N N . ASN A 1 318 ? 8.274 -16.644 -18.321 1.00 86.00 318 ASN A N 1
ATOM 2492 C CA . ASN A 1 318 ? 7.395 -16.890 -19.475 1.00 86.00 318 ASN A CA 1
ATOM 2493 C C . ASN A 1 318 ? 6.328 -17.991 -19.276 1.00 86.00 318 ASN A C 1
ATOM 2495 O O . ASN A 1 318 ? 5.775 -18.477 -20.263 1.00 86.00 318 ASN A O 1
ATOM 2499 N N . ALA A 1 319 ? 6.020 -18.380 -18.035 1.00 91.88 319 ALA A N 1
ATOM 2500 C CA . ALA A 1 319 ? 4.905 -19.274 -17.722 1.00 91.88 319 ALA A CA 1
ATOM 2501 C C . ALA A 1 319 ? 3.614 -18.500 -17.396 1.00 91.88 319 ALA A C 1
ATOM 2503 O O . ALA A 1 319 ? 3.653 -17.357 -16.935 1.00 91.88 319 ALA A O 1
ATOM 2504 N N . ASP A 1 320 ? 2.461 -19.146 -17.590 1.00 91.38 320 ASP A N 1
ATOM 2505 C CA . ASP A 1 320 ? 1.185 -18.643 -17.076 1.00 91.38 320 ASP A CA 1
ATOM 2506 C C . ASP A 1 320 ? 1.068 -18.950 -15.578 1.00 91.38 320 ASP A C 1
ATOM 2508 O O . ASP A 1 320 ? 0.814 -20.082 -15.165 1.00 91.38 320 ASP A O 1
ATOM 2512 N N . LEU A 1 321 ? 1.263 -17.911 -14.769 1.00 91.94 321 LEU A N 1
ATOM 2513 C CA . LEU A 1 321 ? 1.178 -17.954 -13.309 1.00 91.94 321 LEU A CA 1
ATOM 2514 C C . LEU A 1 321 ? -0.118 -17.324 -12.780 1.00 91.94 321 LEU A C 1
ATOM 2516 O O . LEU A 1 321 ? -0.262 -17.116 -11.575 1.00 91.94 321 LEU A O 1
ATOM 2520 N N . PHE A 1 322 ? -1.062 -17.004 -13.670 1.00 92.75 322 PHE A N 1
ATOM 2521 C CA . PHE A 1 322 ? -2.273 -16.263 -13.342 1.00 92.75 322 PHE A CA 1
ATOM 2522 C C . PHE A 1 322 ? -3.541 -17.094 -13.543 1.00 92.75 322 PHE A C 1
ATOM 2524 O O . PHE A 1 322 ? -4.336 -17.212 -12.606 1.00 92.75 322 PHE A O 1
ATOM 2531 N N . SER A 1 323 ? -3.758 -17.679 -14.725 1.00 89.94 323 SER A N 1
ATOM 2532 C CA . SER A 1 323 ? -5.081 -18.197 -15.120 1.00 89.94 323 SER A CA 1
ATOM 2533 C C . SER A 1 323 ? -5.574 -19.336 -14.227 1.00 89.94 323 SER A C 1
ATOM 2535 O O . SER A 1 323 ? -6.754 -19.397 -13.893 1.00 89.94 323 SER A O 1
ATOM 2537 N N . GLY A 1 324 ? -4.666 -20.208 -13.781 1.00 86.94 324 GLY A N 1
ATOM 2538 C CA . GLY A 1 324 ? -4.995 -21.376 -12.956 1.00 86.94 324 GLY A CA 1
ATOM 2539 C C . GLY A 1 324 ? -5.171 -21.102 -11.460 1.00 86.94 324 GLY A C 1
ATOM 2540 O O . GLY A 1 324 ? -5.504 -22.022 -10.716 1.00 86.94 324 GLY A O 1
ATOM 2541 N N . LYS A 1 325 ? -4.932 -19.872 -10.988 1.00 89.31 325 LYS A N 1
ATOM 2542 C CA . LYS A 1 325 ? -4.981 -19.555 -9.554 1.00 89.31 325 LYS A CA 1
ATOM 2543 C C . LYS A 1 325 ? -6.394 -19.163 -9.115 1.00 89.31 325 LYS A C 1
ATOM 2545 O O . LYS A 1 325 ? -6.886 -18.131 -9.585 1.00 89.31 325 LYS A O 1
ATOM 2550 N N . PRO A 1 326 ? -7.055 -19.931 -8.232 1.00 89.62 326 PRO A N 1
ATOM 2551 C CA . PRO A 1 326 ? -8.349 -19.534 -7.696 1.00 89.62 326 PRO A CA 1
ATOM 2552 C C . PRO A 1 326 ? -8.196 -18.303 -6.801 1.00 89.62 326 PRO A C 1
ATOM 2554 O O . PRO A 1 326 ? -7.150 -18.099 -6.188 1.00 89.62 326 PRO A O 1
ATOM 2557 N N . LEU A 1 327 ? -9.254 -17.500 -6.722 1.00 90.00 327 LEU A N 1
ATOM 2558 C CA . LEU A 1 327 ? -9.340 -16.374 -5.803 1.00 90.00 327 LEU A CA 1
ATOM 2559 C C . LEU A 1 327 ? -10.566 -16.516 -4.921 1.00 90.00 327 LEU A C 1
ATOM 2561 O O . LEU A 1 327 ? -11.651 -16.867 -5.386 1.00 90.00 327 LEU A O 1
ATOM 2565 N N . GLU A 1 328 ? -10.375 -16.193 -3.652 1.00 92.00 328 GLU A N 1
ATOM 2566 C CA . GLU A 1 328 ? -11.475 -15.796 -2.799 1.00 92.00 328 GLU A CA 1
ATOM 2567 C C . GLU A 1 328 ? -11.739 -14.300 -3.001 1.00 92.00 328 GLU A C 1
ATOM 2569 O O . GLU A 1 328 ? -10.800 -13.506 -3.023 1.00 92.00 328 GLU A O 1
ATOM 2574 N N . TRP A 1 329 ? -13.008 -13.918 -3.133 1.00 92.75 329 TRP A N 1
ATOM 2575 C CA . TRP A 1 329 ? -13.419 -12.532 -3.349 1.00 92.75 329 TRP A CA 1
ATOM 2576 C C . TRP A 1 329 ? -14.020 -11.915 -2.092 1.00 92.75 329 TRP A C 1
ATOM 2578 O O . TRP A 1 329 ? -14.645 -12.596 -1.274 1.00 92.75 329 TRP A O 1
ATOM 2588 N N . MET A 1 330 ? -13.869 -10.599 -1.954 1.00 93.38 330 MET A N 1
ATOM 2589 C CA . MET A 1 330 ? -14.669 -9.840 -0.998 1.00 93.38 330 MET A CA 1
ATOM 2590 C C . MET A 1 330 ? -16.129 -9.819 -1.450 1.00 93.38 330 MET A C 1
ATOM 2592 O O . MET A 1 330 ? -16.429 -9.736 -2.638 1.00 93.38 330 MET A O 1
ATOM 2596 N N . HIS A 1 331 ? -17.047 -9.933 -0.496 1.00 94.00 331 HIS A N 1
ATOM 2597 C CA . HIS A 1 331 ? -18.481 -9.908 -0.758 1.00 94.00 331 HIS A CA 1
ATOM 2598 C C . HIS A 1 331 ? -19.039 -8.552 -0.350 1.00 94.00 331 HIS A C 1
ATOM 2600 O O . HIS A 1 331 ? -19.031 -8.208 0.834 1.00 94.00 331 HIS A O 1
ATOM 2606 N N . PHE A 1 332 ? -19.551 -7.812 -1.327 1.00 92.25 332 PHE A N 1
ATOM 2607 C CA . PHE A 1 332 ? -20.051 -6.460 -1.136 1.00 92.25 332 PHE A CA 1
ATOM 2608 C C . PHE A 1 332 ? -21.568 -6.477 -0.954 1.00 92.25 332 PHE A C 1
ATOM 2610 O O . PHE A 1 332 ? -22.304 -7.150 -1.676 1.00 92.25 332 PHE A O 1
ATOM 2617 N N . GLY A 1 333 ? -22.033 -5.762 0.065 1.00 87.25 333 GLY A N 1
ATOM 2618 C CA . GLY A 1 333 ? -23.440 -5.465 0.272 1.00 87.25 333 GLY A CA 1
ATOM 2619 C C . GLY A 1 333 ? -23.900 -4.275 -0.575 1.00 87.25 333 GLY A C 1
ATOM 2620 O O . GLY A 1 333 ? -23.103 -3.665 -1.291 1.00 87.25 333 GLY A O 1
ATOM 2621 N N . PRO A 1 334 ? -25.191 -3.915 -0.493 1.00 77.12 334 PRO A N 1
ATOM 2622 C CA . PRO A 1 334 ? -25.719 -2.772 -1.225 1.00 77.12 334 PRO A CA 1
ATOM 2623 C C . PRO A 1 334 ? -24.973 -1.488 -0.844 1.00 77.12 334 PRO A C 1
ATOM 2625 O O . PRO A 1 334 ? -24.598 -1.286 0.317 1.00 77.12 334 PRO A O 1
ATOM 2628 N N . SER A 1 335 ? -24.784 -0.603 -1.823 1.00 70.06 335 SER A N 1
ATOM 2629 C CA . SER A 1 335 ? -24.288 0.744 -1.562 1.00 70.06 335 SER A CA 1
ATOM 2630 C C . SER A 1 335 ? -25.252 1.493 -0.647 1.00 70.06 335 SER A C 1
ATOM 2632 O O . SER A 1 335 ? -26.460 1.233 -0.628 1.00 70.06 335 SER A O 1
ATOM 2634 N N . ARG A 1 336 ? -24.731 2.462 0.111 1.00 63.81 336 ARG A N 1
ATOM 2635 C CA . ARG A 1 336 ? -25.581 3.518 0.663 1.00 63.81 336 ARG A CA 1
ATOM 2636 C C . ARG A 1 336 ? -26.240 4.232 -0.518 1.00 63.81 336 ARG A C 1
ATOM 2638 O O . ARG A 1 336 ? -25.634 5.112 -1.115 1.00 63.81 336 ARG A O 1
ATOM 2645 N N . THR A 1 337 ? -27.468 3.852 -0.857 1.00 46.06 337 THR A N 1
ATOM 2646 C CA . THR A 1 337 ? -28.355 4.731 -1.617 1.00 46.06 337 THR A CA 1
ATOM 2647 C C . THR A 1 337 ? -28.537 5.979 -0.766 1.00 46.06 337 THR A C 1
ATOM 2649 O O . THR A 1 337 ? -29.027 5.878 0.365 1.00 46.06 337 THR A O 1
ATOM 2652 N N . SER A 1 338 ? -28.032 7.108 -1.257 1.00 42.66 338 SER A N 1
ATOM 2653 C CA . SER A 1 338 ? -28.309 8.423 -0.688 1.00 42.66 338 SER A CA 1
ATOM 2654 C C . SER A 1 338 ? -29.787 8.769 -0.800 1.00 42.66 338 SER A C 1
ATOM 2656 O O . SER A 1 338 ? -30.425 8.374 -1.803 1.00 42.66 338 SER A O 1
#

Foldseek 3Di:
DWFDVPDDADDDAKAFDDPQSFFIWQFFKKFGWDWDDDPPWIKTWMWTQTPPRWIKIKIFILVQWPDADPLRDTDGDIDIGTDPVVRVRTLATWHCPVPDFIWTWWKDFFAPVQVVVCVVVLWDWFAQAFQQRFWGFDWKGKDKIFSDQADDDQVSQVLSNEGQVQWDKAFFAPDDDPPDQDPPSCVVCVWGIAIRRGHHDDSNGGGDMQIAIEGSSQWAGFAWEWEDHPDDGIMIGGDSSGITIGMFTPPDMFHDDPRYTDDDVVGTDYKQKHAYFYRNTSCSVCCNRPVVPDPRMIGRDRDPPPDDPRNVCVVQPPHPPDPPDDTDGTDIHDTPPD

pLDDT: mean 92.35, std 6.36, range [42.66, 98.44]

Secondary structure (DSSP, 8-state):
-EEETTEEEPPP--EEETTTT-EEE---EEPPPEEEE-SS-EEEEEEEE-GGG-EEEEEEEGGGEEEE-TTS-EEE--EEE--TTGGGG--EEEE-TTTSS-EEEEEEEE-HHHHHHHHHHTEEPPB-B-TTSSEEESSEEEEEEBS-S---SHHHHHHTTEETTSEEEEE-TT----SS--TTHHHHTTTTEEEEE-EE--GGGG-EEEEEEEEGGGSBPPPEEEE--SSS--EEEESSTT-EEEEEETT--EEEETTEEE--TTTB---SEEEEEETTSHHHHHTTT-TTS---EEEEP-PPTT--HHHHHHHSTTS--STT-----PPEEEE---